Protein AF-A0A7Y3P826-F1 (afdb_monomer_lite)

Foldseek 3Di:
DDDDDDDDDDDPDPDDFDADPVPRHTDDVPDQADPVPGHGCPPDDDPPPDPPPPPPDPPPQDPVRVVVVVVVVVVVVVVVVVVVCCVVVCPVVLQWDDDPFWIWFAFDVRQKIWIWGFDDKDKFKWWWDAKDADDHGQRAGIKTWTDTLVVVLVLCVVWVQCLDCPTPSVVVRVVRIAIEREHEPDPQQVVQSVVLNVCNVPDPDRFTWMKIFTWTWIDTDWMAGADDPPDWDWDAAPVRDIDIDDHGDTCRVVVCPGPVCVVHNYIYIYTHHMDTDGPVCSNPPD

Radius of gyration: 32.54 Å; chains: 1; bounding box: 49×66×127 Å

pLDDT: mean 78.2, std 16.2, range [37.03, 98.44]

Sequence (286 aa):
MGPLGLGAMRIRRTLERMNCPNCEKPLADGAAECLNCGVIPAKWEAVKSRPPRIEAKDVRLSTKGSLVIALTLTLAGAVAAAAWHYRNALPFGSPVHISANEVTASTFHDFFHFRFVKTESFSDSFFIFGATPAEGAAPYETQIDVLPSALARDIYHRYPDFYECASPGSKEALGNLIGFRIFAANGKTSAVLKDVGERLHVMQGTDRIAVRLTGRKLKLTSVMVALPPGNTGSMRYPDGTTVMLHDGDNAAAFIQSTQWHQEYKAEYVLVESAEIIPGKEMLEAP

Structure (mmCIF, N/CA/C/O backbone):
data_AF-A0A7Y3P826-F1
#
_entry.id   AF-A0A7Y3P826-F1
#
loop_
_atom_site.group_PDB
_atom_site.id
_atom_site.type_symbol
_atom_site.label_atom_id
_atom_site.label_alt_id
_atom_site.label_comp_id
_atom_site.label_asym_id
_atom_site.label_entity_id
_atom_site.label_seq_id
_atom_site.pdbx_PDB_ins_code
_atom_site.Cartn_x
_atom_site.Cartn_y
_atom_site.Cartn_z
_atom_site.occupancy
_atom_site.B_iso_or_equiv
_atom_site.auth_seq_id
_atom_site.auth_comp_id
_atom_site.auth_asym_id
_atom_site.auth_atom_id
_atom_site.pdbx_PDB_model_num
ATOM 1 N N . MET A 1 1 ? -13.775 11.698 -101.387 1.00 41.00 1 MET A N 1
ATOM 2 C CA . MET A 1 1 ? -13.229 11.928 -100.032 1.00 41.00 1 MET A CA 1
ATOM 3 C C . MET A 1 1 ? -14.332 11.609 -99.037 1.00 41.00 1 MET A C 1
ATOM 5 O O . MET A 1 1 ? -15.275 12.379 -98.943 1.00 41.00 1 MET A O 1
ATOM 9 N N . GLY A 1 2 ? -14.289 10.433 -98.410 1.00 37.03 2 GLY A N 1
ATOM 10 C CA . GLY A 1 2 ? -15.267 10.004 -97.403 1.00 37.03 2 GLY A CA 1
ATOM 11 C C . GLY A 1 2 ? -14.571 9.831 -96.051 1.00 37.03 2 GLY A C 1
ATOM 12 O O . GLY A 1 2 ? -13.446 9.326 -96.046 1.00 37.03 2 GLY A O 1
ATOM 13 N N . PRO A 1 3 ? -15.164 10.267 -94.925 1.00 54.22 3 PRO A N 1
ATOM 14 C CA . PRO A 1 3 ? -14.549 10.095 -93.621 1.00 54.22 3 PRO A CA 1
ATOM 15 C C . PRO A 1 3 ? -14.842 8.706 -93.042 1.00 54.22 3 PRO A C 1
ATOM 17 O O . PRO A 1 3 ? -15.934 8.152 -93.168 1.00 54.22 3 PRO A O 1
ATOM 20 N N . LEU A 1 4 ? -13.801 8.169 -92.413 1.00 46.62 4 LEU A N 1
ATOM 21 C CA . LEU A 1 4 ? -13.713 6.882 -91.737 1.00 46.62 4 LEU A CA 1
ATOM 22 C C . LEU A 1 4 ? -14.596 6.848 -90.481 1.00 46.62 4 LEU A C 1
ATOM 24 O O . LEU A 1 4 ? -14.538 7.750 -89.646 1.00 46.62 4 LEU A O 1
ATOM 28 N N . GLY A 1 5 ? -15.373 5.774 -90.329 1.00 43.38 5 GLY A N 1
ATOM 29 C CA . GLY A 1 5 ? -16.094 5.449 -89.100 1.00 43.38 5 GLY A CA 1
ATOM 30 C C . GLY A 1 5 ? -15.197 4.708 -88.106 1.00 43.38 5 GLY A C 1
ATOM 31 O O . GLY A 1 5 ? -14.634 3.666 -88.431 1.00 43.38 5 GLY A O 1
ATOM 32 N N . LEU A 1 6 ? -15.096 5.226 -86.881 1.00 45.75 6 LEU A N 1
ATOM 33 C CA . LEU A 1 6 ? -14.499 4.542 -85.732 1.00 45.75 6 LEU A CA 1
ATOM 34 C C . LEU A 1 6 ? -15.622 3.961 -84.863 1.00 45.75 6 LEU A C 1
ATOM 36 O O . LEU A 1 6 ? -16.337 4.686 -84.173 1.00 45.75 6 LEU A O 1
ATOM 40 N N . GLY A 1 7 ? -15.786 2.639 -84.919 1.00 45.91 7 GLY A N 1
ATOM 41 C CA . GLY A 1 7 ? -16.699 1.891 -84.060 1.00 45.91 7 GLY A CA 1
ATOM 42 C C . GLY A 1 7 ? -16.134 1.744 -82.648 1.00 45.91 7 GLY A C 1
ATOM 43 O O . GLY A 1 7 ? -15.172 1.012 -82.431 1.00 45.91 7 GLY A O 1
ATOM 44 N N . ALA A 1 8 ? -16.747 2.414 -81.672 1.00 47.78 8 ALA A N 1
ATOM 45 C CA . ALA A 1 8 ? -16.453 2.213 -80.258 1.00 47.78 8 ALA A CA 1
ATOM 46 C C . ALA A 1 8 ? -17.120 0.918 -79.760 1.00 47.78 8 ALA A C 1
ATOM 48 O O . ALA A 1 8 ? -18.328 0.868 -79.515 1.00 47.78 8 ALA A O 1
ATOM 49 N N . MET A 1 9 ? -16.325 -0.138 -79.594 1.00 45.19 9 MET A N 1
ATOM 50 C CA . MET A 1 9 ? -16.750 -1.395 -78.982 1.00 45.19 9 MET A CA 1
ATOM 51 C C . MET A 1 9 ? -16.925 -1.184 -77.466 1.00 45.19 9 MET A C 1
ATOM 53 O O . MET A 1 9 ? -15.960 -1.186 -76.703 1.00 45.19 9 MET A O 1
ATOM 57 N N . ARG A 1 10 ? -18.164 -0.953 -77.008 1.00 46.19 10 ARG A N 1
ATOM 58 C CA . ARG A 1 10 ? -18.493 -0.900 -75.572 1.00 46.19 10 ARG A CA 1
ATOM 59 C C . ARG A 1 10 ? -18.452 -2.313 -74.987 1.00 46.19 10 ARG A C 1
ATOM 61 O O . ARG A 1 10 ? -19.407 -3.072 -75.131 1.00 46.19 10 ARG A O 1
ATOM 68 N N . ILE A 1 11 ? -17.375 -2.643 -74.279 1.00 45.66 11 ILE A N 1
ATOM 69 C CA . ILE A 1 11 ? -17.310 -3.824 -73.412 1.00 45.66 11 ILE A CA 1
ATOM 70 C C . ILE A 1 11 ? -18.261 -3.579 -72.229 1.00 45.66 11 ILE A C 1
ATOM 72 O O . ILE A 1 11 ? -17.924 -2.869 -71.283 1.00 45.66 11 ILE A O 1
ATOM 76 N N . ARG A 1 12 ? -19.474 -4.142 -72.279 1.00 43.47 12 ARG A N 1
ATOM 77 C CA . ARG A 1 12 ? -20.340 -4.258 -71.097 1.00 43.47 12 ARG A CA 1
ATOM 78 C C . ARG A 1 12 ? -19.740 -5.331 -70.187 1.00 43.47 12 ARG A C 1
ATOM 80 O O . ARG A 1 12 ? -19.992 -6.512 -70.391 1.00 43.47 12 ARG A O 1
ATOM 87 N N . ARG A 1 13 ? -18.947 -4.934 -69.187 1.00 48.84 13 ARG A N 1
ATOM 88 C CA . ARG A 1 13 ? -18.715 -5.794 -68.018 1.00 48.84 13 ARG A CA 1
ATOM 89 C C . ARG A 1 13 ? -20.035 -5.872 -67.256 1.00 48.84 13 ARG A C 1
ATOM 91 O O . ARG A 1 13 ? -20.469 -4.879 -66.683 1.00 48.84 13 ARG A O 1
ATOM 98 N N . THR A 1 14 ? -20.689 -7.026 -67.286 1.00 48.41 14 THR A N 1
ATOM 99 C CA . THR A 1 14 ? -21.696 -7.397 -66.289 1.00 48.41 14 THR A CA 1
ATOM 100 C C . THR A 1 14 ? -20.993 -7.435 -64.936 1.00 48.41 14 THR A C 1
ATOM 102 O O . THR A 1 14 ? -20.280 -8.388 -64.639 1.00 48.41 14 THR A O 1
ATOM 105 N N . LEU A 1 15 ? -21.113 -6.356 -64.159 1.00 56.59 15 LEU A N 1
ATOM 106 C CA . LEU A 1 15 ? -20.734 -6.346 -62.751 1.00 56.59 15 LEU A CA 1
ATOM 107 C C . LEU A 1 15 ? -21.701 -7.289 -62.030 1.00 56.59 15 LEU A C 1
ATOM 109 O O . LEU A 1 15 ? -22.911 -7.060 -62.019 1.00 56.59 15 LEU A O 1
ATOM 113 N N . GLU A 1 16 ? -21.180 -8.401 -61.519 1.00 62.41 16 GLU A N 1
ATOM 114 C CA . GLU A 1 16 ? -21.935 -9.287 -60.639 1.00 62.41 16 GLU A CA 1
ATOM 115 C C . GLU A 1 16 ? -22.388 -8.475 -59.422 1.00 62.41 16 GLU A C 1
ATOM 117 O O . GLU A 1 16 ? -21.576 -7.842 -58.746 1.00 62.41 16 GLU A O 1
ATOM 122 N N . ARG A 1 17 ? -23.703 -8.446 -59.177 1.00 64.94 17 ARG A N 1
ATOM 123 C CA . ARG A 1 17 ? -24.293 -7.712 -58.053 1.00 64.94 17 ARG A CA 1
ATOM 124 C C . ARG A 1 17 ? -23.713 -8.252 -56.748 1.00 64.94 17 ARG A C 1
ATOM 126 O O . ARG A 1 17 ? -23.907 -9.422 -56.425 1.00 64.94 17 ARG A O 1
ATOM 133 N N . MET A 1 18 ? -23.022 -7.400 -55.998 1.00 71.50 18 MET A N 1
ATOM 134 C CA . MET A 1 18 ? -22.504 -7.746 -54.676 1.00 71.50 18 MET A CA 1
ATOM 135 C C . MET A 1 18 ? -23.621 -7.634 -53.630 1.00 71.50 18 MET A C 1
ATOM 137 O O . MET A 1 18 ? -24.355 -6.649 -53.602 1.00 71.50 18 MET A O 1
ATOM 141 N N . ASN A 1 19 ? -23.746 -8.627 -52.750 1.00 85.19 19 ASN A N 1
ATOM 142 C CA . ASN A 1 19 ? -24.650 -8.579 -51.597 1.00 85.19 19 ASN A CA 1
ATOM 143 C C . ASN A 1 19 ? -23.883 -8.138 -50.341 1.00 85.19 19 ASN A C 1
ATOM 145 O O . ASN A 1 19 ? -22.700 -8.442 -50.184 1.00 85.19 19 ASN A O 1
ATOM 149 N N . CYS A 1 20 ? -24.549 -7.427 -49.430 1.00 80.12 20 CYS A N 1
ATOM 150 C CA . CYS A 1 20 ? -23.977 -7.035 -48.146 1.00 80.12 20 CYS A CA 1
ATOM 151 C C . CYS A 1 20 ? -23.691 -8.284 -47.295 1.00 80.12 20 CYS A C 1
ATOM 153 O O . CYS A 1 20 ? -24.618 -9.040 -47.033 1.00 80.12 20 CYS A O 1
ATOM 155 N N . PRO A 1 21 ? -22.473 -8.497 -46.778 1.00 75.62 21 PRO A N 1
ATOM 156 C CA . PRO A 1 21 ? -22.151 -9.715 -46.030 1.00 75.62 21 PRO A CA 1
ATOM 157 C C . PRO A 1 21 ? -22.817 -9.790 -44.648 1.00 75.62 21 PRO A C 1
ATOM 159 O O . PRO A 1 21 ? -22.884 -10.863 -44.068 1.00 75.62 21 PRO A O 1
ATOM 162 N N . ASN A 1 22 ? -23.296 -8.663 -44.105 1.00 83.75 22 ASN A N 1
ATOM 163 C CA . ASN A 1 22 ? -23.940 -8.636 -42.790 1.00 83.75 22 ASN A CA 1
ATOM 164 C C . ASN A 1 22 ? -25.452 -8.904 -42.858 1.00 83.75 22 ASN A C 1
ATOM 166 O O . ASN A 1 22 ? -26.018 -9.500 -41.952 1.00 83.75 22 ASN A O 1
ATOM 170 N N . CYS A 1 23 ? -26.126 -8.432 -43.910 1.00 87.88 23 CYS A N 1
ATOM 171 C CA . CYS A 1 23 ? -27.588 -8.536 -44.022 1.00 87.88 23 CYS A CA 1
ATOM 172 C C . CYS A 1 23 ? -28.077 -9.167 -45.331 1.00 87.88 23 CYS A C 1
ATOM 174 O O . CYS A 1 23 ? -29.278 -9.180 -45.583 1.00 87.88 23 CYS A O 1
ATOM 176 N N . GLU A 1 24 ? -27.155 -9.621 -46.180 1.00 87.31 24 GLU A N 1
ATOM 177 C CA . GLU A 1 24 ? -27.362 -10.325 -47.456 1.00 87.31 24 GLU A CA 1
ATOM 178 C C . GLU A 1 24 ? -28.166 -9.572 -48.528 1.00 87.31 24 GLU A C 1
ATOM 180 O O . GLU A 1 24 ? -28.368 -10.078 -49.631 1.00 87.31 24 GLU A O 1
ATOM 185 N N . LYS A 1 25 ? -28.569 -8.324 -48.268 1.00 88.06 25 LYS A N 1
ATOM 186 C CA . LYS A 1 25 ? -29.271 -7.492 -49.251 1.00 88.06 25 LYS A CA 1
ATOM 187 C C . LYS A 1 25 ? -28.330 -7.006 -50.362 1.00 88.06 25 LYS A C 1
ATOM 189 O O . LYS A 1 25 ? -27.172 -6.696 -50.074 1.00 88.06 25 LYS A O 1
ATOM 194 N N . PRO A 1 26 ? -28.817 -6.879 -51.610 1.00 84.62 26 PRO A N 1
ATOM 195 C CA . PRO A 1 26 ? -28.017 -6.381 -52.723 1.00 84.62 26 PRO A CA 1
ATOM 196 C C . PRO A 1 26 ? -27.541 -4.950 -52.464 1.00 84.62 26 PRO A C 1
ATOM 198 O O . PRO A 1 26 ? -28.326 -4.082 -52.076 1.00 84.62 26 PRO A O 1
ATOM 201 N N . LEU A 1 27 ? -26.250 -4.714 -52.682 1.00 81.19 27 LEU A N 1
ATOM 202 C CA . LEU A 1 27 ? -25.645 -3.387 -52.646 1.00 81.19 27 LEU A CA 1
ATOM 203 C C . LEU A 1 27 ? -25.820 -2.714 -54.008 1.00 81.19 27 LEU A C 1
ATOM 205 O O . LEU A 1 27 ? -25.746 -3.360 -55.053 1.00 81.19 27 LEU A O 1
ATOM 209 N N . ALA A 1 28 ? -26.047 -1.402 -53.992 1.00 76.19 28 ALA A N 1
ATOM 210 C CA . ALA A 1 28 ? -25.970 -0.608 -55.209 1.00 76.19 28 ALA A CA 1
ATOM 211 C C . ALA A 1 28 ? -24.510 -0.539 -55.684 1.00 76.19 28 ALA A C 1
ATOM 213 O O . ALA A 1 28 ? -23.588 -0.455 -54.867 1.00 76.19 28 ALA A O 1
ATOM 214 N N . ASP A 1 29 ? -24.301 -0.566 -57.001 1.00 73.69 29 ASP A N 1
ATOM 215 C CA . ASP A 1 29 ? -22.965 -0.504 -57.591 1.00 73.69 29 ASP A CA 1
ATOM 216 C C . ASP A 1 29 ? -22.227 0.759 -57.115 1.00 73.69 29 ASP A C 1
ATOM 218 O O . ASP A 1 29 ? -22.699 1.880 -57.302 1.00 73.69 29 ASP A O 1
ATOM 222 N N . GLY A 1 30 ? -21.069 0.575 -56.473 1.00 71.25 30 GLY A N 1
ATOM 223 C CA . GLY A 1 30 ? -20.246 1.673 -55.952 1.00 71.25 30 GLY A CA 1
ATOM 224 C C . GLY A 1 30 ? -20.726 2.302 -54.637 1.00 71.25 30 GLY A C 1
ATOM 225 O O . GLY A 1 30 ? -20.215 3.357 -54.263 1.00 71.25 30 GLY A O 1
ATOM 226 N N . ALA A 1 31 ? -21.679 1.693 -53.922 1.00 72.88 31 ALA A N 1
ATOM 227 C CA . ALA A 1 31 ? -22.139 2.206 -52.631 1.00 72.88 31 ALA A CA 1
ATOM 228 C C . ALA A 1 31 ? -21.014 2.221 -51.575 1.00 72.88 31 ALA A C 1
ATOM 230 O O . ALA A 1 31 ? -20.394 1.194 -51.290 1.00 72.88 31 ALA A O 1
ATOM 231 N N . ALA A 1 32 ? -20.789 3.387 -50.958 1.00 79.19 32 ALA A N 1
ATOM 232 C CA . ALA A 1 32 ? -19.817 3.562 -49.876 1.00 79.19 32 ALA A CA 1
ATOM 233 C C . ALA A 1 32 ? -20.259 2.898 -48.559 1.00 79.19 32 ALA A C 1
ATOM 235 O O . ALA A 1 32 ? -19.416 2.593 -47.721 1.00 79.19 32 ALA A O 1
ATOM 236 N N . GLU A 1 33 ? -21.558 2.639 -48.389 1.00 83.44 33 GLU A N 1
ATOM 237 C CA . GLU A 1 33 ? -22.150 1.994 -47.216 1.00 83.44 33 GLU A CA 1
ATOM 238 C C . GLU A 1 33 ? -23.417 1.200 -47.565 1.00 83.44 33 GLU A C 1
ATOM 240 O O . GLU A 1 33 ? -24.121 1.494 -48.534 1.00 83.44 33 GLU A O 1
ATOM 245 N N . CYS A 1 34 ? -23.718 0.169 -46.774 1.00 83.06 34 CYS A N 1
ATOM 246 C CA . CYS A 1 34 ? -24.967 -0.573 -46.884 1.00 83.06 34 CYS A CA 1
ATOM 247 C C . CYS A 1 34 ? -26.120 0.228 -46.271 1.00 83.06 34 CYS A C 1
ATOM 249 O O . CYS A 1 34 ? -26.193 0.369 -45.052 1.00 83.06 34 CYS A O 1
ATOM 251 N N . LEU A 1 35 ? -27.087 0.639 -47.093 1.00 84.12 35 LEU A N 1
ATOM 252 C CA . LEU A 1 35 ? -28.261 1.410 -46.655 1.00 84.12 35 LEU A CA 1
ATOM 253 C C . LEU A 1 35 ? -29.148 0.691 -45.626 1.00 84.12 35 LEU A C 1
ATOM 255 O O . LEU A 1 35 ? -29.971 1.326 -44.977 1.00 84.12 35 LEU A O 1
ATOM 259 N N . ASN A 1 36 ? -29.018 -0.631 -45.485 1.00 85.88 36 ASN A N 1
ATOM 260 C CA . ASN A 1 36 ? -29.841 -1.406 -44.560 1.00 85.88 36 ASN A CA 1
ATOM 261 C C . ASN A 1 36 ? -29.206 -1.583 -43.172 1.00 85.88 36 ASN A C 1
ATOM 263 O O . ASN A 1 36 ? -29.934 -1.764 -42.204 1.00 85.88 36 ASN A O 1
ATOM 267 N N . CYS A 1 37 ? -27.874 -1.584 -43.061 1.00 85.88 37 CYS A N 1
ATOM 268 C CA . CYS A 1 37 ? -27.196 -1.860 -41.786 1.00 85.88 37 CYS A CA 1
ATOM 269 C C . CYS A 1 37 ? -26.000 -0.944 -41.479 1.00 85.88 37 CYS A C 1
ATOM 271 O O . CYS A 1 37 ? -25.306 -1.187 -40.498 1.00 85.88 37 CYS A O 1
ATOM 273 N N . GLY A 1 38 ? -25.715 0.058 -42.316 1.00 81.81 38 GLY A N 1
ATOM 274 C CA . GLY A 1 38 ? -24.665 1.062 -42.089 1.00 81.81 38 GLY A CA 1
ATOM 275 C C . GLY A 1 38 ? -23.223 0.560 -42.227 1.00 81.81 38 GLY A C 1
ATOM 276 O O . GLY A 1 38 ? -22.285 1.257 -41.861 1.00 81.81 38 GLY A O 1
ATOM 277 N N . VAL A 1 39 ? -23.007 -0.659 -42.731 1.00 82.38 39 VAL A N 1
ATOM 278 C CA . VAL A 1 39 ? -21.655 -1.228 -42.881 1.00 82.38 39 VAL A CA 1
ATOM 279 C C . VAL A 1 39 ? -20.976 -0.656 -44.128 1.00 82.38 39 VAL A C 1
ATOM 281 O O . VAL A 1 39 ? -21.543 -0.739 -45.215 1.00 82.38 39 VAL A O 1
ATOM 284 N N . ILE A 1 40 ? -19.754 -0.132 -43.979 1.00 80.81 40 ILE A N 1
ATOM 285 C CA . ILE A 1 40 ? -18.936 0.500 -45.033 1.00 80.81 40 ILE A CA 1
ATOM 286 C C . ILE A 1 40 ? -18.094 -0.565 -45.784 1.00 80.81 40 ILE A C 1
ATOM 288 O O . ILE A 1 40 ? -17.176 -1.137 -45.184 1.00 80.81 40 ILE A O 1
ATOM 292 N N . PRO A 1 41 ? -18.335 -0.843 -47.087 1.00 65.69 41 PRO A N 1
ATOM 293 C CA . PRO A 1 41 ? -17.598 -1.837 -47.876 1.00 65.69 41 PRO A CA 1
ATOM 294 C C . PRO A 1 41 ? -16.205 -1.386 -48.346 1.00 65.69 41 PRO A C 1
ATOM 296 O O . PRO A 1 41 ? -15.454 -2.190 -48.889 1.00 65.69 41 PRO A O 1
ATOM 299 N N . ALA A 1 42 ? -15.818 -0.124 -48.137 1.00 64.12 42 ALA A N 1
ATOM 300 C CA . ALA A 1 42 ? -14.588 0.449 -48.703 1.00 64.12 42 ALA A CA 1
ATOM 301 C C . ALA A 1 42 ? -13.265 -0.179 -48.200 1.00 64.12 42 ALA A C 1
ATOM 303 O O . ALA A 1 42 ? -12.208 0.107 -48.753 1.00 64.12 42 ALA A O 1
ATOM 304 N N . LYS A 1 43 ? -13.298 -1.037 -47.170 1.00 56.88 43 LYS A N 1
ATOM 305 C CA . LYS A 1 43 ? -12.122 -1.768 -46.648 1.00 56.88 43 LYS A CA 1
ATOM 306 C C . LYS A 1 43 ? -12.042 -3.239 -47.071 1.00 56.88 43 LYS A C 1
ATOM 308 O O . LYS A 1 43 ? -11.196 -3.970 -46.563 1.00 56.88 43 LYS A O 1
ATOM 313 N N . TRP A 1 44 ? -12.916 -3.693 -47.961 1.00 61.88 44 TRP A N 1
ATOM 314 C CA . TRP A 1 44 ? -13.021 -5.111 -48.284 1.00 61.88 44 TRP A CA 1
ATOM 315 C C . TRP A 1 44 ? -12.236 -5.395 -49.562 1.00 61.88 44 TRP A C 1
ATOM 317 O O . TRP A 1 44 ? -12.715 -5.190 -50.674 1.00 61.88 44 TRP A O 1
ATOM 327 N N . GLU A 1 45 ? -10.994 -5.847 -49.399 1.00 56.75 45 GLU A N 1
ATOM 328 C CA . GLU A 1 45 ? -10.256 -6.459 -50.500 1.00 56.75 45 GLU A CA 1
ATOM 329 C C . GLU A 1 45 ? -10.968 -7.751 -50.905 1.00 56.75 45 GLU A C 1
ATOM 331 O O . GLU A 1 45 ? -11.383 -8.537 -50.047 1.00 56.75 45 GLU A O 1
ATOM 336 N N . ALA A 1 46 ? -11.116 -7.982 -52.213 1.00 54.72 46 ALA A N 1
ATOM 337 C CA . ALA A 1 46 ? -11.579 -9.266 -52.714 1.00 54.72 46 ALA A CA 1
ATOM 338 C C . ALA A 1 46 ? -10.721 -10.357 -52.068 1.00 54.72 46 ALA A C 1
ATOM 340 O O . ALA A 1 46 ? -9.498 -10.359 -52.230 1.00 54.72 46 ALA A O 1
ATOM 341 N N . VAL A 1 47 ? -11.358 -11.250 -51.302 1.00 51.03 47 VAL A N 1
ATOM 342 C CA . VAL A 1 47 ? -10.679 -12.384 -50.677 1.00 51.03 47 VAL A CA 1
ATOM 343 C C . VAL A 1 47 ? -9.970 -13.115 -51.805 1.00 51.03 47 VAL A C 1
ATOM 345 O O . VAL A 1 47 ? -10.630 -13.717 -52.655 1.00 51.03 47 VAL A O 1
ATOM 348 N N . LYS A 1 48 ? -8.633 -13.002 -51.858 1.00 53.75 48 LYS A N 1
ATOM 349 C CA . LYS A 1 48 ? -7.816 -13.725 -52.836 1.00 53.75 48 LYS A CA 1
ATOM 350 C C . LYS A 1 48 ? -8.293 -15.164 -52.788 1.00 53.75 48 LYS A C 1
ATOM 352 O O . LYS A 1 48 ? -8.305 -15.755 -51.706 1.00 53.75 48 LYS A O 1
ATOM 357 N N . SER A 1 49 ? -8.767 -15.658 -53.934 1.00 56.25 49 SER A N 1
ATOM 358 C CA . SER A 1 49 ? -9.344 -16.991 -54.083 1.00 56.25 49 SER A CA 1
ATOM 359 C C . SER A 1 49 ? -8.532 -17.961 -53.244 1.00 56.25 49 SER A C 1
ATOM 361 O O . SER A 1 49 ? -7.316 -18.061 -53.437 1.00 56.25 49 SER A O 1
ATOM 363 N N . ARG A 1 50 ? -9.194 -18.583 -52.262 1.00 51.19 50 ARG A N 1
ATOM 364 C CA . ARG A 1 50 ? -8.556 -19.481 -51.302 1.00 51.19 50 ARG A CA 1
ATOM 365 C C . ARG A 1 50 ? -7.670 -20.434 -52.111 1.00 51.19 50 ARG A C 1
ATOM 367 O O . ARG A 1 50 ? -8.202 -21.044 -53.044 1.00 51.19 50 ARG A O 1
ATOM 374 N N . PRO A 1 51 ? -6.351 -20.512 -51.844 1.00 66.06 51 PRO A N 1
ATOM 375 C CA . PRO A 1 51 ? -5.488 -21.406 -52.598 1.00 66.06 51 PRO A CA 1
ATOM 376 C C . PRO A 1 51 ? -6.119 -22.802 -52.583 1.00 66.06 51 PRO A C 1
ATOM 378 O O . PRO A 1 51 ? -6.749 -23.155 -51.574 1.00 66.06 51 PRO A O 1
ATOM 381 N N . PRO A 1 52 ? -6.029 -23.551 -53.698 1.00 69.12 52 PRO A N 1
ATOM 382 C CA . PRO A 1 52 ? -6.665 -24.853 -53.821 1.00 69.12 52 PRO A CA 1
ATOM 383 C C . PRO A 1 52 ? -6.351 -25.654 -52.568 1.00 69.12 52 PRO A C 1
ATOM 385 O O . PRO A 1 52 ? -5.199 -25.703 -52.131 1.00 69.12 52 PRO A O 1
ATOM 388 N N . ARG A 1 53 ? -7.405 -26.184 -51.939 1.00 57.25 53 ARG A N 1
ATOM 389 C CA . ARG A 1 53 ? -7.295 -26.948 -50.702 1.00 57.25 53 ARG A CA 1
ATOM 390 C C . ARG A 1 53 ? -6.374 -28.116 -51.023 1.00 57.25 53 ARG A C 1
ATOM 392 O O . ARG A 1 53 ? -6.788 -29.046 -51.703 1.00 57.25 53 ARG A O 1
ATOM 399 N N . ILE A 1 54 ? -5.112 -28.011 -50.609 1.00 66.62 54 ILE A N 1
ATOM 400 C CA . ILE A 1 54 ? -4.170 -29.116 -50.697 1.00 66.62 54 ILE A CA 1
ATOM 401 C C . ILE A 1 54 ? -4.833 -30.200 -49.863 1.00 66.62 54 ILE A C 1
ATOM 403 O O . ILE A 1 54 ? -5.009 -30.016 -48.655 1.00 66.62 54 ILE A O 1
ATOM 407 N N . GLU A 1 55 ? -5.315 -31.256 -50.519 1.00 61.97 55 GLU A N 1
ATOM 408 C CA . GLU A 1 55 ? -5.814 -32.427 -49.817 1.00 61.97 55 GLU A CA 1
ATOM 409 C C . GLU A 1 55 ? -4.694 -32.848 -48.881 1.00 61.97 55 GLU A C 1
ATOM 411 O O . GLU A 1 55 ? -3.583 -33.162 -49.321 1.00 61.97 55 GLU A O 1
ATOM 416 N N . ALA A 1 56 ? -4.951 -32.724 -47.579 1.00 58.84 56 ALA A N 1
ATOM 417 C CA . ALA A 1 56 ? -4.007 -33.143 -46.573 1.00 58.84 56 ALA A CA 1
ATOM 418 C C . ALA A 1 56 ? -3.830 -34.642 -46.791 1.00 58.84 56 ALA A C 1
ATOM 420 O O . ALA A 1 56 ? -4.691 -35.431 -46.413 1.00 58.84 56 ALA A O 1
ATOM 421 N N . LYS A 1 57 ? -2.746 -35.031 -47.474 1.00 63.84 57 LYS A N 1
ATOM 422 C CA . LYS A 1 57 ? -2.299 -36.419 -47.490 1.00 63.84 57 LYS A CA 1
ATOM 423 C C . LYS A 1 57 ? -2.273 -36.849 -46.037 1.00 63.84 57 LYS A C 1
ATOM 425 O O . LYS A 1 57 ? -1.648 -36.156 -45.237 1.00 63.84 57 LYS A O 1
ATOM 430 N N . ASP A 1 58 ? -2.957 -37.943 -45.720 1.00 56.16 58 ASP A N 1
ATOM 431 C CA . ASP A 1 58 ? -2.985 -38.514 -44.380 1.00 56.16 58 ASP A CA 1
ATOM 432 C C . ASP A 1 58 ? -1.551 -38.800 -43.932 1.00 56.16 58 ASP A C 1
ATOM 434 O O . ASP A 1 58 ? -0.971 -39.856 -44.201 1.00 56.16 58 ASP A O 1
ATOM 438 N N . VAL A 1 59 ? -0.945 -37.823 -43.261 1.00 62.84 59 VAL A N 1
ATOM 439 C CA . VAL A 1 59 ? 0.337 -37.990 -42.601 1.00 62.84 59 VAL A CA 1
ATOM 440 C C . VAL A 1 59 ? 0.028 -38.808 -41.360 1.00 62.84 59 VAL A C 1
ATOM 442 O O . VAL A 1 59 ? -0.238 -38.275 -40.284 1.00 62.84 59 VAL A O 1
ATOM 445 N N . ARG A 1 60 ? 0.019 -40.135 -41.517 1.00 72.25 60 ARG A N 1
ATOM 446 C CA . ARG A 1 60 ? 0.026 -41.056 -40.383 1.00 72.25 60 ARG A CA 1
ATOM 447 C C . ARG A 1 60 ? 1.353 -40.880 -39.659 1.00 72.25 60 ARG A C 1
ATOM 449 O O . ARG A 1 60 ? 2.358 -41.498 -40.005 1.00 72.25 60 ARG A O 1
ATOM 456 N N . LEU A 1 61 ? 1.351 -40.001 -38.661 1.00 66.44 61 LEU A N 1
ATOM 457 C CA . LEU A 1 61 ? 2.422 -39.903 -37.683 1.00 66.44 61 LEU A CA 1
ATOM 458 C C . LEU A 1 61 ? 2.621 -41.290 -37.078 1.00 66.44 61 LEU A C 1
ATOM 460 O O . LEU A 1 61 ? 1.695 -41.882 -36.524 1.00 66.44 61 LEU A O 1
ATOM 464 N N . SER A 1 62 ? 3.833 -41.826 -37.209 1.00 81.50 62 SER A N 1
ATOM 465 C CA . SER A 1 62 ? 4.180 -43.077 -36.543 1.00 81.50 62 SER A CA 1
ATOM 466 C C . SER A 1 62 ? 3.928 -42.937 -35.038 1.00 81.50 62 SER A C 1
ATOM 468 O O . SER A 1 62 ? 4.016 -41.839 -34.479 1.00 81.50 62 SER A O 1
ATOM 470 N N . THR A 1 63 ? 3.642 -44.042 -34.350 1.00 82.88 63 THR A N 1
ATOM 471 C CA . THR A 1 63 ? 3.409 -44.041 -32.895 1.00 82.88 63 THR A CA 1
ATOM 472 C C . THR A 1 63 ? 4.563 -43.369 -32.138 1.00 82.88 63 THR A C 1
ATOM 474 O O . THR A 1 63 ? 4.339 -42.639 -31.177 1.00 82.88 63 THR A O 1
ATOM 477 N N . LYS A 1 64 ? 5.799 -43.528 -32.637 1.00 85.00 64 LYS A N 1
ATOM 478 C CA . LYS A 1 64 ? 6.993 -42.846 -32.115 1.00 85.00 64 LYS A CA 1
ATOM 479 C C . LYS A 1 64 ? 6.955 -41.331 -32.354 1.00 85.00 64 LYS A C 1
ATOM 481 O O . LYS A 1 64 ? 7.274 -40.576 -31.445 1.00 85.00 64 LYS A O 1
ATOM 486 N N . GLY A 1 65 ? 6.532 -40.884 -33.539 1.00 82.44 65 GLY A N 1
ATOM 487 C CA . GLY A 1 65 ? 6.385 -39.458 -33.857 1.00 82.44 65 GLY A CA 1
ATOM 488 C C . GLY A 1 65 ? 5.332 -38.762 -32.992 1.00 82.44 65 GLY A C 1
ATOM 489 O O . GLY A 1 65 ? 5.576 -37.668 -32.490 1.00 82.44 65 GLY A O 1
ATOM 490 N N . SER A 1 66 ? 4.202 -39.427 -32.740 1.00 82.31 66 SER A N 1
ATOM 491 C CA . SER A 1 66 ? 3.143 -38.893 -31.869 1.00 82.31 66 SER A CA 1
ATOM 492 C C . SER A 1 66 ? 3.612 -38.734 -30.417 1.00 82.31 66 SER A C 1
ATOM 494 O O . SER A 1 66 ? 3.331 -37.717 -29.786 1.00 82.31 66 SER A O 1
ATOM 496 N N . LEU A 1 67 ? 4.386 -39.701 -29.904 1.00 89.38 67 LEU A N 1
ATOM 497 C CA . LEU A 1 67 ? 4.939 -39.641 -28.549 1.00 89.38 67 LEU A CA 1
ATOM 498 C C . LEU A 1 67 ? 5.931 -38.479 -28.385 1.00 89.38 67 LEU A C 1
ATOM 500 O O . LEU A 1 67 ? 5.859 -37.757 -27.396 1.00 89.38 67 LEU A O 1
ATOM 504 N N . VAL A 1 68 ? 6.810 -38.250 -29.369 1.00 88.19 68 VAL A N 1
ATOM 505 C CA . VAL A 1 68 ? 7.764 -37.126 -29.339 1.00 88.19 68 VAL A CA 1
ATOM 506 C C . VAL A 1 68 ? 7.036 -35.780 -29.322 1.00 88.19 68 VAL A C 1
ATOM 508 O O . VAL A 1 68 ? 7.391 -34.906 -28.531 1.00 88.19 68 VAL A O 1
ATOM 511 N N . ILE A 1 69 ? 5.985 -35.615 -30.133 1.00 87.69 69 ILE A N 1
ATOM 512 C CA . ILE A 1 69 ? 5.191 -34.375 -30.160 1.00 87.69 69 ILE A CA 1
ATOM 513 C C . ILE A 1 69 ? 4.510 -34.136 -28.807 1.00 87.69 69 ILE A C 1
ATOM 515 O O . ILE A 1 69 ? 4.610 -33.038 -28.261 1.00 87.69 69 ILE A O 1
ATOM 519 N N . ALA A 1 70 ? 3.872 -35.160 -28.234 1.00 89.94 70 ALA A N 1
ATOM 520 C CA . ALA A 1 70 ? 3.205 -35.053 -26.937 1.00 89.94 70 ALA A CA 1
ATOM 521 C C . ALA A 1 70 ? 4.179 -34.676 -25.808 1.00 89.94 70 ALA A C 1
ATOM 523 O O . ALA A 1 70 ? 3.871 -33.815 -24.981 1.00 89.94 70 ALA A O 1
ATOM 524 N N . LEU A 1 71 ? 5.380 -35.263 -25.807 1.00 92.31 71 LEU A N 1
ATOM 525 C CA . LEU A 1 71 ? 6.413 -34.963 -24.815 1.00 92.31 71 LEU A CA 1
ATOM 526 C C . LEU A 1 71 ? 6.949 -33.535 -24.982 1.00 92.31 71 LEU A C 1
ATOM 528 O O . LEU A 1 71 ? 7.128 -32.824 -23.996 1.00 92.31 71 LEU A O 1
ATOM 532 N N . THR A 1 72 ? 7.118 -33.085 -26.228 1.00 91.31 72 THR A N 1
ATOM 533 C CA . THR A 1 72 ? 7.571 -31.722 -26.546 1.00 91.31 72 THR A CA 1
ATOM 534 C C . THR A 1 72 ? 6.537 -30.679 -26.124 1.00 91.31 72 THR A C 1
ATOM 536 O O . THR A 1 72 ? 6.899 -29.678 -25.514 1.00 91.31 72 THR A O 1
ATOM 539 N N . LEU A 1 73 ? 5.247 -30.919 -26.387 1.00 92.44 73 LEU A N 1
ATOM 540 C CA . LEU A 1 73 ? 4.163 -30.023 -25.968 1.00 92.44 73 LEU A CA 1
ATOM 541 C C . LEU A 1 73 ? 4.010 -29.979 -24.447 1.00 92.44 73 LEU A C 1
ATOM 543 O O . LEU A 1 73 ? 3.837 -28.900 -23.888 1.00 92.44 73 LEU A O 1
ATOM 547 N N . THR A 1 74 ? 4.130 -31.124 -23.773 1.00 92.56 74 THR A N 1
ATOM 548 C CA . THR A 1 74 ? 4.096 -31.180 -22.303 1.00 92.56 74 THR A CA 1
ATOM 549 C C . THR A 1 74 ? 5.262 -30.404 -21.698 1.00 92.56 74 THR A C 1
ATOM 551 O O . THR A 1 74 ? 5.059 -29.604 -20.788 1.00 92.56 74 THR A O 1
ATOM 554 N N . LEU A 1 75 ? 6.476 -30.581 -22.231 1.00 94.50 75 LEU A N 1
ATOM 555 C CA . LEU A 1 75 ? 7.652 -29.851 -21.762 1.00 94.50 75 LEU A CA 1
ATOM 556 C C . LEU A 1 75 ? 7.532 -28.350 -22.052 1.00 94.50 75 LEU A C 1
ATOM 558 O O . LEU A 1 75 ? 7.799 -27.545 -21.167 1.00 94.50 75 LEU A O 1
ATOM 562 N N . ALA A 1 76 ? 7.078 -27.960 -23.246 1.00 91.50 76 ALA A N 1
ATOM 563 C CA . ALA A 1 76 ? 6.840 -26.559 -23.590 1.00 91.50 76 ALA A CA 1
ATOM 564 C C . ALA A 1 76 ? 5.772 -25.925 -22.686 1.00 91.50 76 ALA A C 1
ATOM 566 O O . ALA A 1 76 ? 5.954 -24.800 -22.229 1.00 91.50 76 ALA A O 1
ATOM 567 N N . GLY A 1 77 ? 4.698 -26.657 -22.376 1.00 92.19 77 GLY A N 1
ATOM 568 C CA . GLY A 1 77 ? 3.672 -26.236 -21.424 1.00 92.19 77 GLY A CA 1
ATOM 569 C C . GLY A 1 77 ? 4.223 -26.075 -20.008 1.00 92.19 77 GLY A C 1
ATOM 570 O O . GLY A 1 77 ? 3.974 -25.053 -19.375 1.00 92.19 77 GLY A O 1
ATOM 571 N N . ALA A 1 78 ? 5.033 -27.026 -19.534 1.00 92.88 78 ALA A N 1
ATOM 572 C CA . ALA A 1 78 ? 5.686 -26.944 -18.229 1.00 92.88 78 ALA A CA 1
ATOM 573 C C . ALA A 1 78 ? 6.685 -25.779 -18.154 1.00 92.88 78 ALA A C 1
ATOM 575 O O . ALA A 1 78 ? 6.698 -25.057 -17.163 1.00 92.88 78 ALA A O 1
ATOM 576 N N . VAL A 1 79 ? 7.474 -25.543 -19.207 1.00 90.94 79 VAL A N 1
ATOM 577 C CA . VAL A 1 79 ? 8.402 -24.405 -19.295 1.00 90.94 79 VAL A CA 1
ATOM 578 C C . VAL A 1 79 ? 7.641 -23.086 -19.372 1.00 90.94 79 VAL A C 1
ATOM 580 O O . VAL A 1 79 ? 8.022 -22.145 -18.690 1.00 90.94 79 VAL A O 1
ATOM 583 N N . ALA A 1 80 ? 6.555 -22.999 -20.142 1.00 87.75 80 ALA A N 1
ATOM 584 C CA . ALA A 1 80 ? 5.727 -21.797 -20.211 1.00 87.75 80 ALA A CA 1
ATOM 585 C C . ALA A 1 80 ? 5.037 -21.507 -18.872 1.00 87.75 80 ALA A C 1
ATOM 587 O O . ALA A 1 80 ? 5.036 -20.362 -18.433 1.00 87.75 80 ALA A O 1
ATOM 588 N N . ALA A 1 81 ? 4.512 -22.530 -18.193 1.00 83.50 81 ALA A N 1
ATOM 589 C CA . ALA A 1 81 ? 3.931 -22.399 -16.861 1.00 83.50 81 ALA A CA 1
ATOM 590 C C . ALA A 1 81 ? 4.992 -22.015 -15.823 1.00 83.50 81 ALA A C 1
ATOM 592 O O . ALA A 1 81 ? 4.758 -21.113 -15.027 1.00 83.50 81 ALA A O 1
ATOM 593 N N . ALA A 1 82 ? 6.176 -22.631 -15.863 1.00 80.75 82 ALA A N 1
ATOM 594 C CA . ALA A 1 82 ? 7.294 -22.284 -14.994 1.00 80.75 82 ALA A CA 1
ATOM 595 C C . ALA A 1 82 ? 7.825 -20.879 -15.286 1.00 80.75 82 ALA A C 1
ATOM 597 O O . ALA A 1 82 ? 8.137 -20.170 -14.348 1.00 80.75 82 ALA A O 1
ATOM 598 N N . ALA A 1 83 ? 7.887 -20.442 -16.545 1.00 76.12 83 ALA A N 1
ATOM 599 C CA . ALA A 1 83 ? 8.289 -19.091 -16.928 1.00 76.12 83 ALA A CA 1
ATOM 600 C C . ALA A 1 83 ? 7.220 -18.057 -16.566 1.00 76.12 83 ALA A C 1
ATOM 602 O O . ALA A 1 83 ? 7.562 -16.955 -16.160 1.00 76.12 83 ALA A O 1
ATOM 603 N N . TRP A 1 84 ? 5.935 -18.398 -16.675 1.00 73.50 84 TRP A N 1
ATOM 604 C CA . TRP A 1 84 ? 4.829 -17.559 -16.220 1.00 73.50 84 TRP A CA 1
ATOM 605 C C . TRP A 1 84 ? 4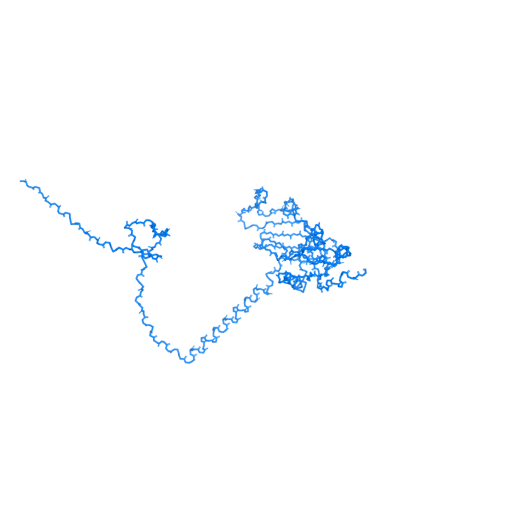.844 -17.429 -14.699 1.00 73.50 84 TRP A C 1
ATOM 607 O O . TRP A 1 84 ? 4.845 -16.316 -14.183 1.00 73.50 84 TRP A O 1
ATOM 617 N N . HIS A 1 85 ? 4.974 -18.547 -13.980 1.00 71.12 85 HIS A N 1
ATOM 618 C CA . HIS A 1 85 ? 5.177 -18.536 -12.540 1.00 71.12 85 HIS A CA 1
ATOM 619 C C . HIS A 1 85 ? 6.448 -17.786 -12.179 1.00 71.12 85 HIS A C 1
ATOM 621 O O . HIS A 1 85 ? 6.368 -16.916 -11.346 1.00 71.12 85 HIS A O 1
ATOM 627 N N . TYR A 1 86 ? 7.585 -18.016 -12.826 1.00 66.81 86 TYR A N 1
ATOM 628 C CA . TYR A 1 86 ? 8.835 -17.306 -12.558 1.00 66.81 86 TYR A CA 1
ATOM 629 C C . TYR A 1 86 ? 8.743 -15.825 -12.923 1.00 66.81 86 TYR A C 1
ATOM 631 O O . TYR A 1 86 ? 9.341 -15.018 -12.247 1.00 66.81 86 TYR A O 1
ATOM 639 N N . ARG A 1 87 ? 7.960 -15.412 -13.919 1.00 60.78 87 ARG A N 1
ATOM 640 C CA . ARG A 1 87 ? 7.738 -13.990 -14.232 1.00 60.78 87 ARG A CA 1
ATOM 641 C C . ARG A 1 87 ? 6.790 -13.310 -13.240 1.00 60.78 87 ARG A C 1
ATOM 643 O O . ARG A 1 87 ? 6.905 -12.111 -13.033 1.00 60.78 87 ARG A O 1
ATOM 650 N N . ASN A 1 88 ? 5.882 -14.075 -12.639 1.00 56.56 88 ASN A N 1
ATOM 651 C CA . ASN A 1 88 ? 4.948 -13.598 -11.617 1.00 56.56 88 ASN A CA 1
ATOM 652 C C . ASN A 1 88 ? 5.451 -13.826 -10.175 1.00 56.56 88 ASN A C 1
ATOM 654 O O . ASN A 1 88 ? 4.884 -13.268 -9.242 1.00 56.56 88 ASN A O 1
ATOM 658 N N . ALA A 1 89 ? 6.462 -14.679 -9.988 1.00 51.78 89 ALA A N 1
ATOM 659 C CA . ALA A 1 89 ? 7.023 -15.114 -8.706 1.00 51.78 89 ALA A CA 1
ATOM 660 C C . ALA A 1 89 ? 8.483 -14.704 -8.532 1.00 51.78 89 ALA A C 1
ATOM 662 O O . ALA A 1 89 ? 8.929 -14.573 -7.394 1.00 51.78 89 ALA A O 1
ATOM 663 N N . LEU A 1 90 ? 9.225 -14.430 -9.614 1.00 43.53 90 LEU A N 1
ATOM 664 C CA . LEU A 1 90 ? 10.231 -13.393 -9.499 1.00 43.53 90 LEU A CA 1
ATOM 665 C C . LEU A 1 90 ? 9.437 -12.149 -9.138 1.00 43.53 90 LEU A C 1
ATOM 667 O O . LEU A 1 90 ? 8.544 -11.775 -9.906 1.00 43.53 90 LEU A O 1
ATOM 671 N N . PRO A 1 91 ? 9.733 -11.500 -8.004 1.00 45.56 91 PRO A N 1
ATOM 672 C CA . PRO A 1 91 ? 9.328 -10.120 -7.883 1.00 45.56 91 PRO A CA 1
ATOM 673 C C . PRO A 1 91 ? 9.861 -9.471 -9.160 1.00 45.56 91 PRO A C 1
ATOM 675 O O . PRO A 1 91 ? 11.051 -9.604 -9.451 1.00 45.56 91 PRO A O 1
ATOM 678 N N . PHE A 1 92 ? 9.002 -8.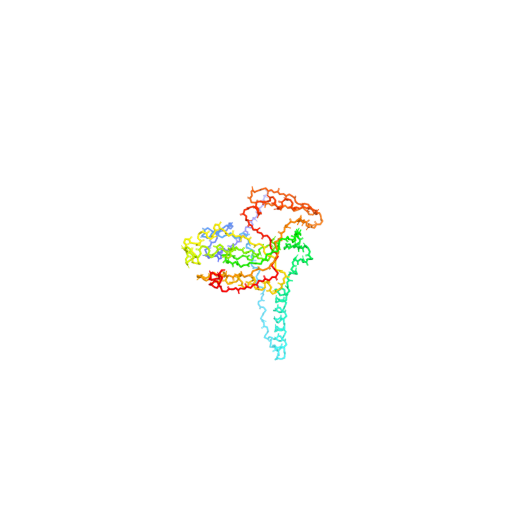854 -9.977 1.00 45.66 92 PHE A N 1
ATOM 679 C CA . PHE A 1 92 ? 9.456 -7.738 -10.801 1.00 45.66 92 PHE A CA 1
ATOM 680 C C . PHE A 1 92 ? 10.299 -6.912 -9.845 1.00 45.66 92 PHE A C 1
ATOM 682 O O . PHE A 1 92 ? 9.712 -6.414 -8.886 1.00 45.66 92 PHE A O 1
ATOM 689 N N . GLY A 1 93 ? 11.634 -7.018 -9.969 1.00 44.50 93 GLY A N 1
ATOM 690 C CA . GLY A 1 93 ? 12.550 -6.907 -8.829 1.00 44.50 93 GLY A CA 1
ATOM 691 C C . GLY A 1 93 ? 12.114 -5.720 -8.019 1.00 44.50 93 GLY A C 1
ATOM 692 O O . GLY A 1 93 ? 12.096 -4.644 -8.609 1.00 44.50 93 GLY A O 1
ATOM 693 N N . SER A 1 94 ? 11.593 -5.970 -6.802 1.00 52.19 94 SER A N 1
ATOM 694 C CA . SER A 1 94 ? 10.722 -4.997 -6.141 1.00 52.19 94 SER A CA 1
ATOM 695 C C . SER A 1 94 ? 11.442 -3.668 -6.257 1.00 52.19 94 SER A C 1
ATOM 697 O O . SER A 1 94 ? 12.581 -3.583 -5.786 1.00 52.19 94 SER A O 1
ATOM 699 N N . PRO A 1 95 ? 10.893 -2.681 -6.987 1.00 70.44 95 PRO A N 1
ATOM 700 C CA . PRO A 1 95 ? 11.657 -1.493 -7.356 1.00 70.44 95 PRO A CA 1
ATOM 701 C C . PRO A 1 95 ? 12.028 -0.663 -6.113 1.00 70.44 95 PRO A C 1
ATOM 703 O O . PRO A 1 95 ? 12.675 0.376 -6.216 1.00 70.44 95 PRO A O 1
ATOM 706 N N . VAL A 1 96 ? 11.604 -1.167 -4.951 1.00 85.19 96 VAL A N 1
ATOM 707 C CA . VAL A 1 96 ? 11.888 -0.838 -3.573 1.00 85.19 96 VAL A CA 1
ATOM 708 C C . VAL A 1 96 ? 13.230 -1.4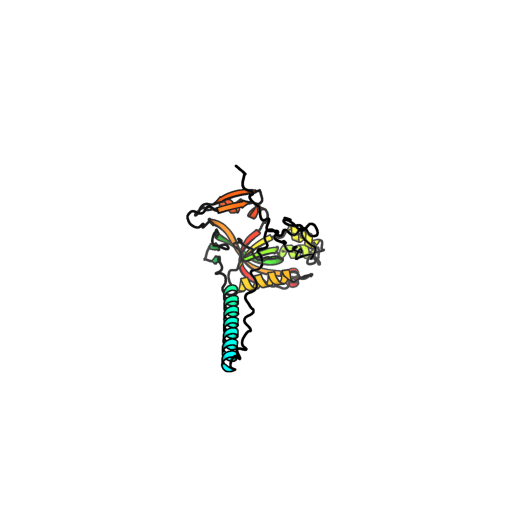32 -3.110 1.00 85.19 96 VAL A C 1
ATOM 710 O O . VAL A 1 96 ? 13.354 -2.619 -2.816 1.00 85.19 96 VAL A O 1
ATOM 713 N N . HIS A 1 97 ? 14.236 -0.580 -2.954 1.00 90.88 97 HIS A N 1
ATOM 714 C CA . HIS A 1 97 ? 15.463 -0.883 -2.228 1.00 90.88 97 HIS A CA 1
ATOM 715 C C . HIS A 1 97 ? 15.412 -0.238 -0.840 1.00 90.88 97 HIS A C 1
ATOM 717 O O . HIS A 1 97 ? 15.166 0.959 -0.695 1.00 90.88 97 HIS A O 1
ATOM 723 N N . ILE A 1 98 ? 15.635 -1.044 0.198 1.00 92.94 98 ILE A N 1
ATOM 724 C CA . ILE A 1 98 ? 15.536 -0.622 1.598 1.00 92.94 98 ILE A CA 1
ATOM 725 C C . ILE A 1 98 ? 16.940 -0.623 2.195 1.00 92.94 98 ILE A C 1
ATOM 727 O O . ILE A 1 98 ? 17.563 -1.674 2.332 1.00 92.94 98 ILE A O 1
ATOM 731 N N . SER A 1 99 ? 17.424 0.554 2.581 1.00 94.50 99 SER A N 1
ATOM 732 C CA . SER A 1 99 ? 18.678 0.717 3.321 1.00 94.50 99 SER A CA 1
ATOM 733 C C . SER A 1 99 ? 18.392 0.936 4.810 1.00 94.50 99 SER A C 1
ATOM 735 O O . SER A 1 99 ? 17.248 0.817 5.251 1.00 94.50 99 SER A O 1
ATOM 737 N N . ALA A 1 100 ? 19.407 1.249 5.622 1.00 94.12 100 ALA A N 1
ATOM 738 C CA . ALA A 1 100 ? 19.213 1.528 7.048 1.00 94.12 100 ALA A CA 1
ATOM 739 C C . ALA A 1 100 ? 18.231 2.694 7.276 1.00 94.12 100 ALA A C 1
ATOM 741 O O . ALA A 1 100 ? 17.240 2.528 7.989 1.00 94.12 100 ALA A O 1
ATOM 742 N N . ASN A 1 101 ? 18.453 3.822 6.594 1.00 95.88 101 ASN A N 1
ATOM 743 C CA . ASN A 1 101 ? 17.740 5.083 6.835 1.00 95.88 101 ASN A CA 1
ATOM 744 C C . ASN A 1 101 ? 16.818 5.503 5.686 1.00 95.88 101 ASN A C 1
ATOM 746 O O . ASN A 1 101 ? 16.003 6.409 5.857 1.00 95.88 101 ASN A O 1
ATOM 750 N N . GLU A 1 102 ? 16.929 4.857 4.527 1.00 94.81 102 GLU A N 1
ATOM 751 C CA . GLU A 1 102 ? 16.209 5.256 3.323 1.00 94.81 102 GLU A CA 1
ATOM 752 C C . GLU A 1 102 ? 15.441 4.086 2.709 1.00 94.81 102 GLU A C 1
ATOM 754 O O . GLU A 1 102 ? 15.773 2.913 2.898 1.00 94.81 102 GLU A O 1
ATOM 759 N N . VAL A 1 103 ? 14.401 4.436 1.961 1.00 93.38 103 VAL A N 1
ATOM 760 C CA . VAL A 1 103 ? 13.709 3.546 1.031 1.00 93.38 103 VAL A CA 1
ATOM 761 C C . VAL A 1 103 ? 13.751 4.234 -0.324 1.00 93.38 103 VAL A C 1
ATOM 763 O O . VAL A 1 103 ? 13.328 5.383 -0.436 1.00 93.38 103 VAL A O 1
ATOM 766 N N . THR A 1 104 ? 14.273 3.577 -1.349 1.00 90.69 104 THR A N 1
ATOM 767 C CA . THR A 1 104 ? 14.153 4.052 -2.730 1.00 90.69 104 THR A CA 1
ATOM 768 C C . THR A 1 104 ? 13.182 3.167 -3.471 1.00 90.69 104 THR A C 1
ATOM 770 O O . THR A 1 104 ? 13.270 1.961 -3.323 1.00 90.69 104 THR A O 1
ATOM 773 N N . ALA A 1 105 ? 12.277 3.738 -4.253 1.00 89.88 105 ALA A N 1
ATOM 774 C CA . ALA A 1 105 ? 11.291 2.995 -5.025 1.00 89.88 105 ALA A CA 1
ATOM 775 C C . ALA A 1 105 ? 11.265 3.503 -6.462 1.00 89.88 105 ALA A C 1
ATOM 777 O O . ALA A 1 105 ? 11.412 4.700 -6.681 1.00 89.88 105 ALA A O 1
ATOM 778 N N . SER A 1 106 ? 11.054 2.627 -7.433 1.00 84.31 106 SER A N 1
ATOM 779 C CA . SER A 1 106 ? 10.920 3.002 -8.847 1.00 84.31 106 SER A CA 1
ATOM 780 C C . SER A 1 106 ? 9.555 2.578 -9.382 1.00 84.31 106 SER A C 1
ATOM 782 O O . SER A 1 106 ? 8.914 1.687 -8.832 1.00 84.31 106 SER A O 1
ATOM 784 N N . THR A 1 107 ? 9.070 3.250 -10.419 1.00 80.06 107 THR A N 1
ATOM 785 C CA . THR A 1 107 ? 7.758 2.944 -11.018 1.00 80.06 107 THR A CA 1
ATOM 786 C C . THR A 1 107 ? 7.894 2.071 -12.250 1.00 80.06 107 THR A C 1
ATOM 788 O O . THR A 1 107 ? 8.989 1.864 -12.770 1.00 80.06 107 THR A O 1
ATOM 791 N N . PHE A 1 108 ? 6.764 1.556 -12.731 1.00 63.59 108 PHE A N 1
ATOM 792 C CA . PHE A 1 108 ? 6.709 0.805 -13.975 1.00 63.59 108 PHE A CA 1
ATOM 793 C C . PHE A 1 108 ? 7.301 1.645 -15.126 1.00 63.59 108 PHE A C 1
ATOM 795 O O . PHE A 1 108 ? 6.844 2.760 -15.371 1.00 63.59 108 PHE A O 1
ATOM 802 N N . HIS A 1 109 ? 8.318 1.092 -15.803 1.00 68.00 109 HIS A N 1
ATOM 803 C CA . HIS A 1 109 ? 9.204 1.722 -16.805 1.00 68.00 109 HIS A CA 1
ATOM 804 C C . HIS A 1 109 ? 10.397 2.545 -16.287 1.00 68.00 109 HIS A C 1
ATOM 806 O O . HIS A 1 109 ? 11.051 3.200 -17.096 1.00 68.00 109 HIS A O 1
ATOM 812 N N . ASP A 1 110 ? 10.702 2.510 -14.987 1.00 68.69 110 ASP A N 1
ATOM 813 C CA . ASP A 1 110 ? 11.875 3.162 -14.379 1.00 68.69 110 ASP A CA 1
ATOM 814 C C . ASP A 1 110 ? 11.967 4.682 -14.623 1.00 68.69 110 ASP A C 1
ATOM 816 O O . ASP A 1 110 ? 12.994 5.297 -14.363 1.00 68.69 110 ASP A O 1
ATOM 820 N N . PHE A 1 111 ? 10.882 5.324 -15.071 1.00 73.50 111 PHE A N 1
ATOM 821 C CA . PHE A 1 111 ? 10.890 6.760 -15.359 1.00 73.50 111 PHE A CA 1
ATOM 822 C C . PHE A 1 111 ? 10.924 7.617 -14.102 1.00 73.50 111 PHE A C 1
ATOM 824 O O . PHE A 1 111 ? 11.356 8.761 -14.168 1.00 73.50 111 PHE A O 1
ATOM 831 N N . PHE A 1 112 ? 10.453 7.098 -12.968 1.00 76.56 112 PHE A N 1
ATOM 832 C CA . PHE A 1 112 ? 10.456 7.823 -11.703 1.00 76.56 112 PHE A CA 1
ATOM 833 C C . PHE A 1 112 ? 11.148 7.005 -10.627 1.00 76.56 112 PHE A C 1
ATOM 835 O O . PHE A 1 112 ? 10.738 5.874 -10.360 1.00 76.56 112 PHE A O 1
ATOM 842 N N . HIS A 1 113 ? 12.124 7.625 -9.968 1.00 81.88 113 HIS A N 1
ATOM 843 C CA . HIS A 1 113 ? 12.813 7.101 -8.798 1.00 81.88 113 HIS A CA 1
ATOM 844 C C . HIS A 1 113 ? 12.495 7.965 -7.584 1.00 81.88 113 HIS A C 1
ATOM 846 O O . HIS A 1 113 ? 12.915 9.115 -7.472 1.00 81.88 113 HIS A O 1
ATOM 852 N N . PHE A 1 114 ? 11.762 7.394 -6.650 1.00 87.00 114 PHE A N 1
ATOM 853 C CA . PHE A 1 114 ? 11.378 7.995 -5.391 1.00 87.00 114 PHE A CA 1
ATOM 854 C C . PHE A 1 114 ? 12.429 7.664 -4.342 1.00 87.00 114 PHE A C 1
ATOM 856 O O . PHE A 1 114 ? 12.906 6.532 -4.259 1.00 87.00 114 PHE A O 1
ATOM 863 N N . ARG A 1 115 ? 12.764 8.638 -3.503 1.00 87.62 115 ARG A N 1
ATOM 864 C CA . ARG A 1 115 ? 13.573 8.444 -2.304 1.00 87.62 115 ARG A CA 1
ATOM 865 C C . ARG A 1 115 ? 12.788 8.917 -1.102 1.00 87.62 115 ARG A C 1
ATOM 867 O O . ARG A 1 115 ? 12.274 10.034 -1.084 1.00 87.62 115 ARG A O 1
ATOM 874 N N . PHE A 1 116 ? 12.746 8.071 -0.094 1.00 92.25 116 PHE A N 1
ATOM 875 C CA . PHE A 1 116 ? 12.104 8.326 1.175 1.00 92.25 116 PHE A CA 1
ATOM 876 C C . PHE A 1 116 ? 13.129 8.202 2.292 1.00 92.25 116 PHE A C 1
ATOM 878 O O . PHE A 1 116 ? 13.989 7.321 2.254 1.00 92.25 116 PHE A O 1
ATOM 885 N N . VAL A 1 117 ? 12.995 9.038 3.316 1.00 93.56 117 VAL A N 1
ATOM 886 C CA . VAL A 1 117 ? 13.677 8.831 4.596 1.00 93.56 117 VAL A CA 1
ATOM 887 C C . VAL A 1 117 ? 12.716 8.180 5.576 1.00 93.56 117 VAL A C 1
ATOM 889 O O . VAL A 1 117 ? 11.534 8.536 5.643 1.00 93.56 117 VAL A O 1
ATOM 892 N N . LYS A 1 118 ? 13.227 7.216 6.339 1.00 96.62 118 LYS A N 1
ATOM 893 C CA . LYS A 1 118 ? 12.487 6.613 7.445 1.00 96.62 118 LYS A CA 1
ATOM 894 C C . LYS A 1 118 ? 12.420 7.613 8.590 1.00 96.62 118 LYS A C 1
ATOM 896 O O . LYS A 1 118 ? 13.423 8.233 8.936 1.00 96.62 118 LYS A O 1
ATOM 901 N N . THR A 1 119 ? 11.236 7.766 9.161 1.00 95.94 119 THR A N 1
ATOM 902 C CA . THR A 1 119 ? 10.983 8.719 10.242 1.00 95.94 119 THR A CA 1
ATOM 903 C C . THR A 1 119 ? 10.563 7.967 11.504 1.00 95.94 119 THR A C 1
ATOM 905 O O . THR A 1 119 ? 11.373 7.278 12.123 1.00 95.94 119 THR A O 1
ATOM 908 N N . GLU A 1 120 ? 9.298 8.069 11.876 1.00 96.44 120 GLU A N 1
ATOM 909 C CA . GLU A 1 120 ? 8.725 7.544 13.108 1.00 96.44 120 GLU A CA 1
ATOM 910 C C . GLU A 1 120 ? 8.507 6.030 12.991 1.00 96.44 120 GLU A C 1
ATOM 912 O O . GLU A 1 120 ? 7.958 5.566 11.991 1.00 96.44 120 GLU A O 1
ATOM 917 N N . SER A 1 121 ? 8.908 5.239 13.994 1.00 97.50 121 SER A N 1
ATOM 918 C CA . SER A 1 121 ? 8.377 3.871 14.123 1.00 97.50 121 SER A CA 1
ATOM 919 C C . SER A 1 121 ? 6.939 3.905 14.582 1.00 97.50 121 SER A C 1
ATOM 921 O O . SER A 1 121 ? 6.597 4.677 15.475 1.00 97.50 121 SER A O 1
ATOM 923 N N . PHE A 1 122 ? 6.149 2.978 14.061 1.00 97.25 122 PHE A N 1
ATOM 924 C CA . PHE A 1 122 ? 4.831 2.682 14.590 1.00 97.25 122 PHE A CA 1
ATOM 925 C C . PHE A 1 122 ? 4.670 1.178 14.798 1.00 97.25 122 PHE A C 1
ATOM 927 O O . PHE A 1 122 ? 5.301 0.359 14.128 1.00 97.25 122 PHE A O 1
ATOM 934 N N . SER A 1 123 ? 3.821 0.830 15.756 1.00 97.56 123 SER A N 1
ATOM 935 C CA . SER A 1 123 ? 3.339 -0.525 15.983 1.00 97.56 123 SER A CA 1
ATOM 936 C C . SER A 1 123 ? 1.930 -0.404 16.531 1.00 97.56 123 SER A C 1
ATOM 938 O O . SER A 1 123 ? 1.758 -0.087 17.704 1.00 97.56 123 SER A O 1
ATOM 940 N N . ASP A 1 124 ? 0.937 -0.600 15.676 1.00 97.06 124 ASP A N 1
ATOM 941 C CA . ASP A 1 124 ? -0.465 -0.388 16.032 1.00 97.06 124 ASP A CA 1
ATOM 942 C C . ASP A 1 124 ? -1.353 -1.400 15.304 1.00 97.06 124 ASP A C 1
ATOM 944 O O . ASP A 1 124 ? -0.923 -2.094 14.375 1.00 97.06 124 ASP A O 1
ATOM 948 N N . SER A 1 125 ? -2.585 -1.527 15.776 1.00 96.94 125 SER A N 1
ATOM 949 C CA . SER A 1 125 ? -3.610 -2.362 15.171 1.00 96.94 125 SER A CA 1
ATOM 950 C C . SER A 1 125 ? -4.658 -1.485 14.490 1.00 96.94 125 SER A C 1
ATOM 952 O O . SER A 1 125 ? -5.004 -0.404 14.970 1.00 96.94 125 SER A O 1
ATOM 954 N N . PHE A 1 126 ? -5.150 -1.950 13.352 1.00 96.25 126 PHE A N 1
ATOM 955 C CA . PHE A 1 126 ? -5.982 -1.184 12.443 1.00 96.25 126 PHE A CA 1
ATOM 956 C C . PHE A 1 126 ? -7.141 -2.029 11.927 1.00 96.25 126 PHE A C 1
ATOM 958 O O . PHE A 1 126 ? -6.951 -3.192 11.572 1.00 96.25 126 PHE A O 1
ATOM 965 N N . PHE A 1 127 ? -8.324 -1.425 11.816 1.00 93.81 127 PHE A N 1
ATOM 966 C CA . PHE A 1 127 ? -9.407 -1.962 10.991 1.00 93.81 127 PHE A CA 1
ATOM 967 C C . PHE A 1 127 ? -9.213 -1.518 9.550 1.00 93.81 127 PHE A C 1
ATOM 969 O O . PHE A 1 127 ? -8.988 -0.334 9.301 1.00 93.81 127 PHE A O 1
ATOM 976 N N . ILE A 1 128 ? -9.343 -2.443 8.603 1.00 92.38 128 ILE A N 1
ATOM 977 C CA . ILE A 1 128 ? -9.205 -2.142 7.181 1.00 92.38 128 ILE A CA 1
ATOM 978 C C . ILE A 1 128 ? -10.579 -1.939 6.544 1.00 92.38 128 ILE A C 1
ATOM 980 O O . ILE A 1 128 ? -11.451 -2.811 6.604 1.00 92.38 128 ILE A O 1
ATOM 984 N N . PHE A 1 129 ? -10.757 -0.782 5.910 1.00 89.19 129 PHE A N 1
ATOM 985 C CA . PHE A 1 129 ? -11.991 -0.400 5.223 1.00 89.19 129 PHE A CA 1
ATOM 986 C C . PHE A 1 129 ? -11.913 -0.586 3.710 1.00 89.19 129 PHE A C 1
ATOM 988 O O . PHE A 1 129 ? -12.935 -0.877 3.084 1.00 89.19 129 PHE A O 1
ATOM 995 N N . GLY A 1 130 ? -10.715 -0.468 3.145 1.00 88.50 130 GLY A N 1
ATOM 996 C CA . GLY A 1 130 ? -10.453 -0.643 1.725 1.00 88.50 130 GLY A CA 1
ATOM 997 C C . GLY A 1 130 ? -9.005 -1.044 1.486 1.00 88.50 130 GLY A C 1
ATOM 998 O O . GLY A 1 130 ? -8.118 -0.693 2.262 1.00 88.50 130 GLY A O 1
ATOM 999 N N . ALA A 1 131 ? -8.773 -1.800 0.420 1.00 89.19 131 ALA A N 1
ATOM 1000 C CA . ALA A 1 131 ? -7.442 -2.116 -0.068 1.00 89.19 131 ALA A CA 1
ATOM 1001 C C . ALA A 1 131 ? -7.474 -2.122 -1.591 1.00 89.19 131 ALA A C 1
ATOM 1003 O O . ALA A 1 131 ? -8.309 -2.795 -2.192 1.00 89.19 131 ALA A O 1
ATOM 1004 N N . THR A 1 132 ? -6.559 -1.383 -2.202 1.00 85.88 132 THR A N 1
ATOM 1005 C CA . THR A 1 132 ? -6.406 -1.300 -3.651 1.00 85.88 132 THR A CA 1
ATOM 1006 C C . THR A 1 132 ? -4.959 -1.654 -3.984 1.00 85.88 132 THR A C 1
ATOM 1008 O O . THR A 1 132 ? -4.047 -1.004 -3.456 1.00 85.88 132 THR A O 1
ATOM 1011 N N . PRO A 1 133 ? -4.701 -2.687 -4.808 1.00 82.50 133 PRO A N 1
ATOM 1012 C CA . PRO A 1 133 ? -3.353 -2.930 -5.302 1.00 82.50 133 PRO A CA 1
ATOM 1013 C C . PRO A 1 133 ? -2.865 -1.695 -6.063 1.00 82.50 133 PRO A C 1
ATOM 1015 O O . PRO A 1 133 ? -3.650 -0.985 -6.690 1.00 82.50 133 PRO A O 1
ATOM 1018 N N . ALA A 1 134 ? -1.569 -1.414 -5.991 1.00 77.12 134 ALA A N 1
ATOM 1019 C CA . ALA A 1 134 ? -1.009 -0.299 -6.734 1.00 77.12 134 ALA A CA 1
ATOM 1020 C C . ALA A 1 134 ? -1.144 -0.538 -8.248 1.00 77.12 134 ALA A C 1
ATOM 1022 O O . ALA A 1 134 ? -0.698 -1.562 -8.767 1.00 77.12 134 ALA A O 1
ATOM 1023 N N . GLU A 1 135 ? -1.753 0.409 -8.963 1.00 68.38 135 GLU A N 1
ATOM 1024 C CA . GLU A 1 135 ? -1.904 0.350 -10.418 1.00 68.38 135 GLU A CA 1
ATOM 1025 C C . GLU A 1 135 ? -0.866 1.231 -11.132 1.00 68.38 135 GLU A C 1
ATOM 1027 O O . GLU A 1 135 ? -0.569 2.354 -10.715 1.00 68.38 135 GLU A O 1
ATOM 1032 N N . GLY A 1 136 ? -0.339 0.738 -12.257 1.00 67.56 136 GLY A N 1
ATOM 1033 C CA . GLY A 1 136 ? 0.455 1.521 -13.207 1.00 67.56 136 GLY A CA 1
ATOM 1034 C C . GLY A 1 136 ? 1.717 2.164 -12.618 1.00 67.56 136 GLY A C 1
ATOM 1035 O O . GLY A 1 136 ? 2.695 1.483 -12.323 1.00 67.56 136 GLY A O 1
ATOM 1036 N N . ALA A 1 137 ? 1.710 3.498 -12.520 1.00 58.75 137 ALA A N 1
ATOM 1037 C CA . ALA A 1 137 ? 2.857 4.341 -12.162 1.00 58.75 137 ALA A CA 1
ATOM 1038 C C . ALA A 1 137 ? 2.995 4.614 -10.648 1.00 58.75 137 ALA A C 1
ATOM 1040 O O . ALA A 1 137 ? 3.656 5.571 -10.246 1.00 58.75 137 ALA A O 1
ATOM 1041 N N . ALA A 1 138 ? 2.354 3.822 -9.789 1.00 67.19 138 ALA A N 1
ATOM 1042 C CA . ALA A 1 138 ? 2.490 3.955 -8.342 1.00 67.19 138 ALA A CA 1
ATOM 1043 C C . ALA A 1 138 ? 3.819 3.337 -7.844 1.00 67.19 138 ALA A C 1
ATOM 1045 O O . ALA A 1 138 ? 4.183 2.249 -8.286 1.00 67.19 138 ALA A O 1
ATOM 1046 N N . PRO A 1 139 ? 4.561 4.001 -6.930 1.00 73.25 139 PRO A N 1
ATOM 1047 C CA . PRO A 1 139 ? 5.822 3.459 -6.414 1.00 73.25 139 PRO A CA 1
ATOM 1048 C C . PRO A 1 139 ? 5.641 2.431 -5.289 1.00 73.25 139 PRO A C 1
ATOM 1050 O O . PRO A 1 139 ? 6.599 1.759 -4.930 1.00 73.25 139 PRO A O 1
ATOM 1053 N N . TYR A 1 140 ? 4.454 2.353 -4.691 1.00 77.12 140 TYR A N 1
ATOM 1054 C CA . TYR A 1 140 ? 4.124 1.482 -3.561 1.00 77.12 140 TYR A CA 1
ATOM 1055 C C . TYR A 1 140 ? 3.480 0.173 -4.043 1.00 77.12 140 TYR A C 1
ATOM 1057 O O . TYR A 1 140 ? 3.090 0.074 -5.199 1.00 77.12 140 TYR A O 1
ATOM 1065 N N . GLU A 1 141 ? 3.351 -0.830 -3.171 1.00 83.81 141 GLU A N 1
ATOM 1066 C CA . GLU A 1 141 ? 2.768 -2.137 -3.532 1.00 83.81 141 GLU A CA 1
ATOM 1067 C C . GLU A 1 141 ? 1.241 -2.146 -3.406 1.00 83.81 141 GLU A C 1
ATOM 1069 O O . GLU A 1 141 ? 0.526 -2.766 -4.194 1.00 83.81 141 GLU A O 1
ATOM 1074 N N . THR A 1 142 ? 0.713 -1.490 -2.376 1.00 89.00 142 THR A N 1
ATOM 1075 C CA . THR A 1 142 ? -0.719 -1.507 -2.055 1.00 89.00 142 THR A CA 1
ATOM 1076 C C . THR A 1 142 ? -1.099 -0.228 -1.324 1.00 89.00 142 THR A C 1
ATOM 1078 O O . THR A 1 142 ? -0.327 0.275 -0.504 1.00 89.00 142 THR A O 1
ATOM 1081 N N . GLN A 1 143 ? -2.286 0.297 -1.615 1.00 91.44 143 GLN A N 1
ATOM 1082 C CA . GLN A 1 143 ? -2.932 1.311 -0.795 1.00 91.44 143 GLN A CA 1
ATOM 1083 C C . GLN A 1 143 ? -3.994 0.644 0.078 1.00 91.44 143 GLN A C 1
ATOM 1085 O O . GLN A 1 143 ? -4.817 -0.108 -0.437 1.00 91.44 143 GLN A O 1
ATOM 1090 N N . ILE A 1 144 ? -3.998 0.926 1.377 1.00 92.75 144 ILE A N 1
ATOM 1091 C CA . ILE A 1 144 ? -5.073 0.504 2.282 1.00 92.75 144 ILE A CA 1
ATOM 1092 C C . ILE A 1 144 ? -5.650 1.709 3.015 1.00 92.75 144 ILE A C 1
ATOM 1094 O O . ILE A 1 144 ? -4.910 2.623 3.367 1.00 92.75 144 ILE A O 1
ATOM 1098 N N . ASP A 1 145 ? -6.949 1.691 3.278 1.00 92.69 145 ASP A N 1
ATOM 1099 C CA . ASP A 1 145 ? -7.615 2.687 4.110 1.00 92.69 145 ASP A CA 1
ATOM 1100 C C . ASP A 1 145 ? -7.882 2.075 5.482 1.00 92.69 145 ASP A C 1
ATOM 1102 O O . ASP A 1 145 ? -8.568 1.051 5.605 1.00 92.69 145 ASP A O 1
ATOM 1106 N N . VAL A 1 146 ? -7.296 2.685 6.508 1.00 95.06 146 VAL A N 1
ATOM 1107 C CA . VAL A 1 146 ? -7.230 2.135 7.859 1.00 95.06 146 VAL A CA 1
ATOM 1108 C C . VAL A 1 146 ? -7.932 3.016 8.880 1.00 95.06 146 VAL A C 1
ATOM 1110 O O . VAL A 1 146 ? -7.904 4.241 8.788 1.00 95.06 146 VAL A O 1
ATOM 1113 N N . LEU A 1 147 ? -8.506 2.386 9.900 1.00 95.38 147 LEU A N 1
ATOM 1114 C CA . LEU A 1 147 ? -9.022 3.037 11.099 1.00 95.38 147 LEU A CA 1
ATOM 1115 C C . LEU A 1 147 ? -8.208 2.559 12.314 1.00 95.38 147 LEU A C 1
ATOM 1117 O O . LEU A 1 147 ? -8.208 1.354 12.588 1.00 95.38 147 LEU A O 1
ATOM 1121 N N . PRO A 1 148 ? -7.515 3.451 13.048 1.00 96.44 148 PRO A N 1
ATOM 1122 C CA . PRO A 1 148 ? -6.761 3.069 14.242 1.00 96.44 148 PRO A CA 1
ATOM 1123 C C . PRO A 1 148 ? -7.631 2.356 15.282 1.00 96.44 148 PRO A C 1
ATOM 1125 O O . PRO A 1 148 ? -8.772 2.758 15.525 1.00 96.44 148 PRO A O 1
ATOM 1128 N N . SER A 1 149 ? -7.083 1.329 15.934 1.00 95.38 149 SER A N 1
ATOM 1129 C CA . SER A 1 149 ? -7.811 0.478 16.888 1.00 95.38 149 SER A CA 1
ATOM 1130 C C . SER A 1 149 ? -8.496 1.255 18.014 1.00 95.38 149 SER A C 1
ATOM 1132 O O . SER A 1 149 ? -9.630 0.944 18.365 1.00 95.38 149 SER A O 1
ATOM 1134 N N . ALA A 1 150 ? -7.847 2.285 18.569 1.00 95.69 150 ALA A N 1
ATOM 1135 C CA . ALA A 1 150 ? -8.425 3.122 19.623 1.00 95.69 150 ALA A CA 1
ATOM 1136 C C . ALA A 1 150 ? -9.720 3.813 19.166 1.00 95.69 150 ALA A C 1
ATOM 1138 O O . ALA A 1 150 ? -10.716 3.799 19.885 1.00 95.69 150 ALA A O 1
ATOM 1139 N N . LEU A 1 151 ? -9.728 4.354 17.946 1.00 96.06 151 LEU A N 1
ATOM 1140 C CA . LEU A 1 151 ? -10.905 5.011 17.387 1.00 96.06 151 LEU A CA 1
ATOM 1141 C C . LEU A 1 151 ? -11.967 3.998 16.952 1.00 96.06 151 LEU A C 1
ATOM 1143 O O . LEU A 1 151 ? -13.154 4.218 17.170 1.00 96.06 151 LEU A O 1
ATOM 1147 N N . ALA A 1 152 ? -11.549 2.862 16.393 1.00 95.00 152 ALA A N 1
ATOM 1148 C CA . ALA A 1 152 ? -12.461 1.775 16.064 1.00 95.00 152 ALA A CA 1
ATOM 1149 C C . ALA A 1 152 ? -13.209 1.253 17.302 1.00 95.00 152 ALA A C 1
ATOM 1151 O O . ALA A 1 152 ? -14.414 1.034 17.231 1.00 95.00 152 ALA A O 1
ATOM 1152 N N . ARG A 1 153 ? -12.520 1.111 18.445 1.00 95.12 153 ARG A N 1
ATOM 1153 C CA . ARG A 1 153 ? -13.128 0.737 19.734 1.00 95.12 153 ARG A CA 1
ATOM 1154 C C . ARG A 1 153 ? -14.130 1.778 20.221 1.00 95.12 153 ARG A C 1
ATOM 1156 O O . ARG A 1 153 ? -15.238 1.424 20.607 1.00 95.12 153 ARG A O 1
ATOM 1163 N N . ASP A 1 154 ? -13.764 3.054 20.161 1.00 96.12 154 ASP A N 1
ATOM 1164 C CA . ASP A 1 154 ? -14.643 4.154 20.563 1.00 96.12 154 ASP A CA 1
ATOM 1165 C C . ASP A 1 154 ? -15.936 4.200 19.723 1.00 96.12 154 ASP A C 1
ATOM 1167 O O . ASP A 1 154 ? -17.040 4.301 20.266 1.00 96.12 154 ASP A O 1
ATOM 1171 N N . ILE A 1 155 ? -15.819 4.019 18.402 1.00 95.19 155 ILE A N 1
ATOM 1172 C CA . ILE A 1 155 ? -16.971 3.910 17.496 1.00 95.19 155 ILE A CA 1
ATOM 1173 C C . ILE A 1 155 ? -17.779 2.642 17.796 1.00 95.19 155 ILE A C 1
ATOM 1175 O O . ILE A 1 155 ? -19.002 2.723 17.886 1.00 95.19 155 ILE A O 1
ATOM 1179 N N . TYR A 1 156 ? -17.129 1.494 18.005 1.00 93.44 156 TYR A N 1
ATOM 1180 C CA . TYR A 1 156 ? -17.794 0.225 18.324 1.00 93.44 156 TYR A CA 1
ATOM 1181 C C . TYR A 1 156 ? -18.610 0.287 19.618 1.00 93.44 156 TYR A C 1
ATOM 1183 O O . TYR A 1 156 ? -19.720 -0.235 19.673 1.00 93.44 156 TYR A O 1
ATOM 1191 N N . HIS A 1 157 ? -18.109 0.965 20.653 1.00 94.75 157 HIS A N 1
ATOM 1192 C CA . HIS A 1 157 ? -18.856 1.142 21.900 1.00 94.75 157 HIS A CA 1
ATOM 1193 C C . HIS A 1 157 ? -20.157 1.931 21.708 1.00 94.75 157 HIS A C 1
ATOM 1195 O O . HIS A 1 157 ? -21.134 1.670 22.412 1.00 94.75 157 HIS A O 1
ATOM 1201 N N . ARG A 1 158 ? -20.188 2.875 20.759 1.00 96.25 158 ARG A N 1
ATOM 1202 C CA . ARG A 1 158 ? -21.406 3.614 20.387 1.00 96.25 158 ARG A CA 1
ATOM 1203 C C . ARG A 1 158 ? -22.287 2.839 19.406 1.00 96.25 158 ARG A C 1
ATOM 1205 O O . ARG A 1 158 ? -23.510 2.910 19.504 1.00 96.25 158 ARG A O 1
ATOM 1212 N N . TYR A 1 159 ? -21.663 2.111 18.484 1.00 94.56 159 TYR A N 1
ATOM 1213 C CA . TYR A 1 159 ? -22.299 1.385 17.388 1.00 94.56 159 TYR A CA 1
ATOM 1214 C C . TYR A 1 159 ? -21.695 -0.022 17.274 1.00 94.56 159 TYR A C 1
ATOM 1216 O O . TYR A 1 159 ? -20.769 -0.242 16.486 1.00 94.56 159 TYR A O 1
ATOM 1224 N N . PRO A 1 160 ? -22.207 -1.005 18.038 1.00 90.81 160 PRO A N 1
ATOM 1225 C CA . PRO A 1 160 ? -21.693 -2.374 18.004 1.00 90.81 160 PRO A CA 1
ATOM 1226 C C . PRO A 1 160 ? -21.814 -3.057 16.637 1.00 90.81 160 PRO A C 1
ATOM 1228 O O . PRO A 1 160 ? -21.242 -4.118 16.440 1.00 90.81 160 PRO A O 1
ATOM 1231 N N . ASP A 1 161 ? -22.551 -2.466 15.700 1.00 87.50 161 ASP A N 1
ATOM 1232 C CA . ASP A 1 161 ? -22.752 -2.910 14.323 1.00 87.50 161 ASP A CA 1
ATOM 1233 C C . ASP A 1 161 ? -21.896 -2.130 13.303 1.00 87.50 161 ASP A C 1
ATOM 1235 O O . ASP A 1 161 ? -22.108 -2.282 12.105 1.00 87.50 161 ASP A O 1
ATOM 1239 N N . PHE A 1 162 ? -20.937 -1.279 13.712 1.00 87.06 162 PHE A N 1
ATOM 1240 C CA . PHE A 1 162 ? -20.226 -0.387 12.768 1.00 87.06 162 PHE A CA 1
ATOM 1241 C C . PHE A 1 162 ? -19.456 -1.113 11.655 1.00 87.06 162 PHE A C 1
ATOM 1243 O O . PHE A 1 162 ? -19.116 -0.501 10.640 1.00 87.06 162 PHE A O 1
ATOM 1250 N N . TYR A 1 163 ? -19.194 -2.407 11.829 1.00 76.25 163 TYR A N 1
ATOM 1251 C CA . TYR A 1 163 ? -18.614 -3.272 10.808 1.00 76.25 163 TYR A CA 1
ATOM 1252 C C . TYR A 1 163 ? -19.559 -3.501 9.611 1.00 76.25 163 TYR A C 1
ATOM 1254 O O . TYR A 1 163 ? -19.094 -3.793 8.504 1.00 76.25 163 TYR A O 1
ATOM 1262 N N . GLU A 1 164 ? -20.868 -3.303 9.791 1.00 78.94 164 GLU A N 1
ATOM 1263 C CA . GLU A 1 164 ? -21.875 -3.323 8.733 1.00 78.94 164 GLU A CA 1
ATOM 1264 C C . GLU A 1 164 ? -21.872 -2.011 7.940 1.00 78.94 164 GLU A C 1
ATOM 1266 O O . GLU A 1 164 ? -21.977 -0.922 8.503 1.00 78.94 164 GLU A O 1
ATOM 1271 N N . CYS A 1 165 ? -21.843 -2.094 6.605 1.00 75.56 165 CYS A N 1
ATOM 1272 C CA . CYS A 1 165 ? -21.785 -0.914 5.731 1.00 75.56 165 CYS A CA 1
ATOM 1273 C C . CYS A 1 165 ? -22.943 0.082 5.934 1.00 75.56 165 CYS A C 1
ATOM 1275 O O . CYS A 1 165 ? -22.786 1.267 5.642 1.00 75.56 165 CYS A O 1
ATOM 1277 N N . ALA A 1 166 ? -24.110 -0.388 6.386 1.00 82.25 166 ALA A N 1
ATOM 1278 C CA . ALA A 1 166 ? -25.287 0.450 6.613 1.00 82.25 166 ALA A CA 1
ATOM 1279 C C . ALA A 1 166 ? -25.303 1.122 7.999 1.00 82.25 166 ALA A C 1
ATOM 1281 O O . ALA A 1 166 ? -26.110 2.034 8.208 1.00 82.25 166 ALA A O 1
ATOM 1282 N N . SER A 1 167 ? -24.426 0.712 8.923 1.00 87.19 167 SER A N 1
ATOM 1283 C CA . SER A 1 167 ? -24.404 1.245 10.285 1.00 87.19 167 SER A CA 1
ATOM 1284 C C . SER A 1 167 ? -24.042 2.740 10.297 1.00 87.19 167 SER A C 1
ATOM 1286 O O . SER A 1 167 ? -23.160 3.182 9.546 1.00 87.19 167 SER A O 1
ATOM 1288 N N . PRO A 1 168 ? -24.665 3.552 11.174 1.00 91.44 168 PRO A N 1
ATOM 1289 C CA . PRO A 1 168 ? -24.214 4.916 11.444 1.00 91.44 168 PRO A CA 1
ATOM 1290 C C . PRO A 1 168 ? -22.726 4.987 11.816 1.00 91.44 168 PRO A C 1
ATOM 1292 O O . PRO A 1 168 ? -22.033 5.900 11.362 1.00 91.44 168 PRO A O 1
ATOM 1295 N N . GLY A 1 169 ? -22.213 3.994 12.553 1.00 92.19 169 GLY A N 1
ATOM 1296 C CA . GLY A 1 169 ? -20.802 3.929 12.928 1.00 92.19 169 GLY A CA 1
ATOM 1297 C C . GLY A 1 169 ? -19.869 3.759 11.726 1.00 92.19 169 GLY A C 1
ATOM 1298 O O . GLY A 1 169 ? -18.774 4.313 11.718 1.00 92.19 169 GLY A O 1
ATOM 1299 N N . SER A 1 170 ? -20.317 3.082 10.661 1.00 88.25 170 SER A N 1
ATOM 1300 C CA . SER A 1 170 ? -19.562 2.985 9.404 1.00 88.25 170 SER A CA 1
ATOM 1301 C C . SER A 1 170 ? -19.372 4.360 8.749 1.00 88.25 170 SER A C 1
ATOM 1303 O O . SER A 1 170 ? -18.281 4.678 8.279 1.00 88.25 170 SER A O 1
ATOM 1305 N N . LYS A 1 171 ? -20.396 5.225 8.765 1.00 90.00 171 LYS A N 1
ATOM 1306 C CA . LYS A 1 171 ? -20.280 6.603 8.244 1.00 90.00 171 LYS A CA 1
ATOM 1307 C C . LYS A 1 171 ? -19.324 7.452 9.078 1.00 90.00 171 LYS A C 1
ATOM 1309 O O . LYS A 1 171 ? -18.561 8.234 8.516 1.00 90.00 171 LYS A O 1
ATOM 1314 N N . GLU A 1 172 ? -19.360 7.288 10.397 1.00 94.19 172 GLU A N 1
ATOM 1315 C CA . GLU A 1 172 ? -18.430 7.960 11.307 1.00 94.19 172 GLU A CA 1
ATOM 1316 C C . GLU A 1 172 ? -16.985 7.497 11.071 1.00 94.19 172 GLU A C 1
ATOM 1318 O O . GLU A 1 172 ? -16.079 8.325 10.966 1.00 94.19 172 GLU A O 1
ATOM 1323 N N . ALA A 1 173 ? -16.772 6.192 10.887 1.00 92.88 173 ALA A N 1
ATOM 1324 C CA . ALA A 1 173 ? -15.466 5.625 10.571 1.00 92.88 173 ALA A CA 1
ATOM 1325 C C . ALA A 1 173 ? -14.888 6.174 9.258 1.00 92.88 173 ALA A C 1
ATOM 1327 O O . ALA A 1 173 ? -13.721 6.561 9.233 1.00 92.88 173 ALA A O 1
ATOM 1328 N N . LEU A 1 174 ? -15.703 6.281 8.197 1.00 90.06 174 LEU A N 1
ATOM 1329 C CA . LEU A 1 174 ? -15.281 6.815 6.893 1.00 90.06 174 LEU A CA 1
ATOM 1330 C C . LEU A 1 174 ? -14.663 8.219 6.994 1.00 90.06 174 LEU A C 1
ATOM 1332 O O . LEU A 1 174 ? -13.680 8.507 6.315 1.00 90.06 174 LEU A O 1
ATOM 1336 N N . GLY A 1 175 ? -15.201 9.083 7.862 1.00 90.12 175 GLY A N 1
ATOM 1337 C CA . GLY A 1 175 ? -14.675 10.436 8.081 1.00 90.12 175 GLY A CA 1
ATOM 1338 C C . GLY A 1 175 ? -13.314 10.482 8.785 1.00 90.12 175 GLY A C 1
ATOM 1339 O O . GLY A 1 175 ? -12.682 11.538 8.819 1.00 90.12 175 GLY A O 1
ATOM 1340 N N . ASN A 1 176 ? -12.863 9.351 9.329 1.00 93.38 176 ASN A N 1
ATOM 1341 C CA . ASN A 1 176 ? -11.655 9.230 10.138 1.00 93.38 176 ASN A CA 1
ATOM 1342 C C . ASN A 1 176 ? -10.631 8.235 9.568 1.00 93.38 176 ASN A C 1
ATOM 1344 O O . ASN A 1 176 ? -9.661 7.896 10.249 1.00 93.38 176 ASN A O 1
ATOM 1348 N N . LEU A 1 177 ? -10.835 7.751 8.341 1.00 93.06 177 LEU A N 1
ATOM 1349 C CA . LEU A 1 177 ? -9.885 6.844 7.706 1.00 93.06 177 LEU A CA 1
ATOM 1350 C C . LEU A 1 177 ? -8.561 7.542 7.402 1.00 93.06 177 LEU A C 1
ATOM 1352 O O . LEU A 1 177 ? -8.512 8.706 6.995 1.00 93.06 177 LEU A O 1
ATOM 1356 N N . ILE A 1 178 ? -7.486 6.780 7.560 1.00 94.31 178 ILE A N 1
ATOM 1357 C CA . ILE A 1 178 ? -6.133 7.153 7.174 1.00 94.31 178 ILE A CA 1
ATOM 1358 C C . ILE A 1 178 ? -5.760 6.285 5.977 1.00 94.31 178 ILE A C 1
ATOM 1360 O O . ILE A 1 178 ? -5.830 5.061 6.052 1.00 94.31 178 ILE A O 1
ATOM 1364 N N . GLY A 1 179 ? -5.350 6.899 4.871 1.00 93.19 179 GLY A N 1
ATOM 1365 C CA . GLY A 1 179 ? -4.794 6.142 3.753 1.00 93.19 179 GLY A CA 1
ATOM 1366 C C . GLY A 1 179 ? -3.347 5.754 4.056 1.00 93.19 179 GLY A C 1
ATOM 1367 O O . GLY A 1 179 ? -2.557 6.603 4.458 1.00 93.19 179 GLY A O 1
ATOM 1368 N N . PHE A 1 180 ? -2.956 4.508 3.832 1.00 94.94 180 PHE A N 1
ATOM 1369 C CA . PHE A 1 180 ? -1.561 4.069 3.842 1.00 94.94 180 PHE A CA 1
ATOM 1370 C C . PHE A 1 180 ? -1.151 3.616 2.448 1.00 94.94 180 PHE A C 1
ATOM 1372 O O . PHE A 1 180 ? -1.760 2.717 1.877 1.00 94.94 180 PHE A O 1
ATOM 1379 N N . ARG A 1 181 ? -0.080 4.211 1.920 1.00 93.56 181 ARG A N 1
ATOM 1380 C CA . ARG A 1 181 ? 0.631 3.764 0.715 1.00 93.56 181 ARG A CA 1
ATOM 1381 C C . ARG A 1 181 ? 1.812 2.907 1.162 1.00 93.56 181 ARG A C 1
ATOM 1383 O O . ARG A 1 181 ? 2.811 3.432 1.663 1.00 93.56 181 ARG A O 1
ATOM 1390 N N . ILE A 1 182 ? 1.661 1.592 1.043 1.00 93.50 182 ILE A N 1
ATOM 1391 C CA . ILE A 1 182 ? 2.523 0.619 1.715 1.00 93.50 182 ILE A CA 1
ATOM 1392 C C . ILE A 1 182 ? 3.652 0.124 0.817 1.00 93.50 182 ILE A C 1
ATOM 1394 O O . ILE A 1 182 ? 3.435 -0.337 -0.303 1.00 93.50 182 ILE A O 1
ATOM 1398 N N . PHE A 1 183 ? 4.848 0.117 1.397 1.00 94.12 183 PHE A N 1
ATOM 1399 C CA . PHE A 1 183 ? 5.989 -0.681 0.969 1.00 94.12 183 PHE A CA 1
ATOM 1400 C C . PHE A 1 183 ? 6.148 -1.867 1.921 1.00 94.12 183 PHE A C 1
ATOM 1402 O O . PHE A 1 183 ? 6.287 -1.663 3.132 1.00 94.12 183 PHE A O 1
ATOM 1409 N N . ALA A 1 184 ? 6.140 -3.099 1.413 1.00 93.69 184 ALA A N 1
ATOM 1410 C CA . ALA A 1 184 ? 6.410 -4.259 2.250 1.00 93.69 184 ALA A CA 1
ATOM 1411 C C . ALA A 1 184 ? 7.925 -4.442 2.401 1.00 93.69 184 ALA A C 1
ATOM 1413 O O . ALA A 1 184 ? 8.668 -4.467 1.423 1.00 93.69 184 ALA A O 1
ATOM 1414 N N . ALA A 1 185 ? 8.411 -4.605 3.632 1.00 93.44 185 ALA A N 1
ATOM 1415 C CA . ALA A 1 185 ? 9.848 -4.752 3.860 1.00 93.44 185 ALA A CA 1
ATOM 1416 C C . ALA A 1 185 ? 10.415 -6.098 3.380 1.00 93.44 185 ALA A C 1
ATOM 1418 O O . ALA A 1 185 ? 11.627 -6.246 3.230 1.00 93.44 185 ALA A O 1
ATOM 1419 N N . ASN A 1 186 ? 9.558 -7.107 3.221 1.00 90.94 186 ASN A N 1
ATOM 1420 C CA . ASN A 1 186 ? 9.941 -8.461 2.843 1.00 90.94 186 ASN A CA 1
ATOM 1421 C C . ASN A 1 186 ? 8.744 -9.233 2.261 1.00 90.94 186 ASN A C 1
ATOM 1423 O O . ASN A 1 186 ? 7.586 -8.837 2.413 1.00 90.94 186 ASN A O 1
ATOM 1427 N N . GLY A 1 187 ? 9.030 -10.380 1.638 1.00 86.94 187 GLY A N 1
ATOM 1428 C CA . GLY A 1 187 ? 8.013 -11.213 0.991 1.00 86.94 187 GLY A CA 1
ATOM 1429 C C . GLY A 1 187 ? 6.951 -11.776 1.941 1.00 86.94 187 GLY A C 1
ATOM 1430 O O . GLY A 1 187 ? 5.811 -11.950 1.524 1.00 86.94 187 GLY A O 1
ATOM 1431 N N . LYS A 1 188 ? 7.277 -12.010 3.223 1.00 92.12 188 LYS A N 1
ATOM 1432 C CA . LYS A 1 188 ? 6.291 -12.471 4.216 1.00 92.12 188 LYS A CA 1
ATOM 1433 C C . LYS A 1 188 ? 5.252 -11.38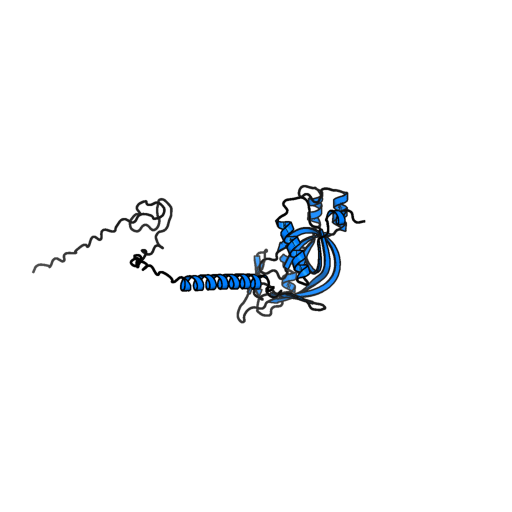1 4.483 1.00 92.12 188 LYS A C 1
ATOM 1435 O O . LYS A 1 188 ? 4.060 -11.662 4.445 1.00 92.12 188 LYS A O 1
ATOM 1440 N N . THR A 1 189 ? 5.697 -10.148 4.714 1.00 92.94 189 THR A N 1
ATOM 1441 C CA . THR A 1 189 ? 4.803 -9.001 4.915 1.00 92.94 189 THR A CA 1
ATOM 1442 C C . THR A 1 189 ? 3.970 -8.719 3.665 1.00 92.94 189 THR A C 1
ATOM 1444 O O . THR A 1 189 ? 2.762 -8.532 3.778 1.00 92.94 189 THR A O 1
ATOM 1447 N N . SER A 1 190 ? 4.584 -8.765 2.478 1.00 91.38 190 SER A N 1
ATOM 1448 C CA . SER A 1 190 ? 3.872 -8.586 1.203 1.00 91.38 190 SER A CA 1
ATOM 1449 C C . SER A 1 190 ? 2.773 -9.643 1.016 1.00 91.38 190 SER A C 1
ATOM 1451 O O . SER A 1 190 ? 1.638 -9.306 0.690 1.00 91.38 190 SER A O 1
ATOM 1453 N N . ALA A 1 191 ? 3.055 -10.914 1.332 1.00 89.44 191 ALA A N 1
ATOM 1454 C CA . ALA A 1 191 ? 2.064 -11.989 1.260 1.00 89.44 191 ALA A CA 1
ATOM 1455 C C . ALA A 1 191 ? 0.867 -11.769 2.202 1.00 89.44 191 ALA A C 1
ATOM 1457 O O . ALA A 1 191 ? -0.269 -11.996 1.794 1.00 89.44 191 ALA A O 1
ATOM 1458 N N . VAL A 1 192 ? 1.101 -11.292 3.431 1.00 92.25 192 VAL A N 1
ATOM 1459 C CA . VAL A 1 192 ? 0.014 -10.972 4.375 1.00 92.25 192 VAL A CA 1
ATOM 1460 C C . VAL A 1 192 ? -0.837 -9.812 3.862 1.00 92.25 192 VAL A C 1
ATOM 1462 O O . VAL A 1 192 ? -2.060 -9.899 3.875 1.00 92.25 192 VAL A O 1
ATOM 1465 N N . LEU A 1 193 ? -0.215 -8.735 3.378 1.00 91.12 193 LEU A N 1
ATOM 1466 C CA . LEU A 1 193 ? -0.944 -7.578 2.845 1.00 91.12 193 LEU A CA 1
ATOM 1467 C C . LEU A 1 193 ? -1.747 -7.932 1.588 1.00 91.12 193 LEU A C 1
ATOM 1469 O O . LEU A 1 193 ? -2.862 -7.444 1.408 1.00 91.12 193 LEU A O 1
ATOM 1473 N N . LYS A 1 194 ? -1.212 -8.824 0.750 1.00 89.94 194 LYS A N 1
ATOM 1474 C CA . LYS A 1 194 ? -1.932 -9.372 -0.396 1.00 89.94 194 LYS A CA 1
ATOM 1475 C C . LYS A 1 194 ? -3.148 -10.195 0.040 1.00 89.94 194 LYS A C 1
ATOM 1477 O O . LYS A 1 194 ? -4.225 -9.972 -0.502 1.00 89.94 194 LYS A O 1
ATOM 1482 N N . ASP A 1 195 ? -3.004 -11.072 1.037 1.00 90.00 195 ASP A N 1
ATOM 1483 C CA . ASP A 1 195 ? -4.128 -11.840 1.605 1.00 90.00 195 ASP A CA 1
ATOM 1484 C C . ASP A 1 195 ? -5.215 -10.905 2.169 1.00 90.00 195 ASP A C 1
ATOM 1486 O O . ASP A 1 195 ? -6.401 -11.088 1.906 1.00 90.00 195 ASP A O 1
ATOM 1490 N N . VAL A 1 196 ? -4.822 -9.826 2.860 1.00 90.12 196 VAL A N 1
ATOM 1491 C CA . VAL A 1 196 ? -5.756 -8.776 3.313 1.00 90.12 196 VAL A CA 1
ATOM 1492 C C . VAL A 1 196 ? -6.515 -8.165 2.131 1.00 90.12 196 VAL A C 1
ATOM 1494 O O . VAL A 1 196 ? -7.742 -8.070 2.175 1.00 90.12 196 VAL A O 1
ATOM 1497 N N . GLY A 1 197 ? -5.809 -7.782 1.063 1.00 87.50 197 GLY A N 1
ATOM 1498 C CA . GLY A 1 197 ? -6.418 -7.211 -0.139 1.00 87.50 197 GLY A CA 1
ATOM 1499 C C . GLY A 1 197 ? -7.389 -8.165 -0.838 1.00 87.50 197 GLY A C 1
ATOM 1500 O O . GLY A 1 197 ? -8.507 -7.767 -1.169 1.00 87.50 197 GLY A O 1
ATOM 1501 N N . GLU A 1 198 ? -7.000 -9.428 -1.017 1.00 86.44 198 GLU A N 1
ATOM 1502 C CA . GLU A 1 198 ? -7.826 -10.465 -1.650 1.00 86.44 198 GLU A CA 1
ATOM 1503 C C . GLU A 1 198 ? -9.099 -10.746 -0.844 1.00 86.44 198 GLU A C 1
ATOM 1505 O O . GLU A 1 198 ? -10.195 -10.792 -1.408 1.00 86.44 198 GLU A O 1
ATOM 1510 N N . ARG A 1 199 ? -8.991 -10.853 0.485 1.00 86.94 199 ARG A N 1
ATOM 1511 C CA . ARG A 1 199 ? -10.155 -11.051 1.360 1.00 86.94 199 ARG A CA 1
ATOM 1512 C C . ARG A 1 199 ? -11.133 -9.880 1.291 1.00 86.94 199 ARG A C 1
ATOM 1514 O O . ARG A 1 199 ? -12.337 -10.113 1.210 1.00 86.94 199 ARG A O 1
ATOM 1521 N N . LEU A 1 200 ? -10.642 -8.640 1.240 1.00 83.19 200 LEU A N 1
ATOM 1522 C CA . LEU A 1 200 ? -11.502 -7.457 1.103 1.00 83.19 200 LEU A CA 1
ATOM 1523 C C . LEU A 1 200 ? -12.259 -7.416 -0.230 1.00 83.19 200 LEU A C 1
ATOM 1525 O O . LEU A 1 200 ? -13.376 -6.909 -0.263 1.00 83.19 200 LEU A O 1
ATOM 1529 N N . HIS A 1 201 ? -11.691 -7.965 -1.308 1.00 74.94 201 HIS A N 1
ATOM 1530 C CA . HIS A 1 201 ? -12.368 -8.041 -2.610 1.00 74.94 201 HIS A CA 1
ATOM 1531 C C . HIS A 1 201 ? -13.485 -9.094 -2.640 1.00 74.94 201 HIS A C 1
ATOM 1533 O O . HIS A 1 201 ? -14.479 -8.918 -3.343 1.00 74.94 201 HIS A O 1
ATOM 1539 N N . VAL A 1 202 ? -13.321 -10.199 -1.907 1.00 69.62 202 VAL A N 1
ATOM 1540 C CA . VAL A 1 202 ? -14.279 -11.320 -1.897 1.00 69.62 202 VAL A CA 1
ATOM 1541 C C . VAL A 1 202 ? -15.402 -11.106 -0.880 1.00 69.62 202 VAL A C 1
ATOM 1543 O O . VAL A 1 202 ? -16.504 -11.631 -1.049 1.00 69.62 202 VAL A O 1
ATOM 1546 N N . MET A 1 203 ? -15.153 -10.333 0.176 1.00 64.00 203 MET A N 1
ATOM 1547 C CA . MET A 1 203 ? -16.129 -10.115 1.235 1.00 64.00 203 MET A CA 1
ATOM 1548 C C . MET A 1 203 ? -17.315 -9.250 0.786 1.00 64.00 203 MET A C 1
ATOM 1550 O O . MET A 1 203 ? -17.297 -8.023 0.849 1.00 64.00 203 MET A O 1
ATOM 1554 N N . GLN A 1 204 ? -18.411 -9.919 0.434 1.00 53.78 204 GLN A N 1
ATOM 1555 C CA . GLN A 1 204 ? -19.762 -9.363 0.487 1.00 53.78 204 GLN A CA 1
ATOM 1556 C C . GLN A 1 204 ? -20.340 -9.599 1.895 1.00 53.78 204 GLN A C 1
ATOM 1558 O O . GLN A 1 204 ? -21.153 -10.500 2.081 1.00 53.78 204 GLN A O 1
ATOM 1563 N N . GLY A 1 205 ? -19.879 -8.879 2.927 1.00 52.19 205 GLY A N 1
ATOM 1564 C CA . GLY A 1 205 ? -20.361 -9.138 4.293 1.00 52.19 205 GLY A CA 1
ATOM 1565 C C . GLY A 1 205 ? -19.557 -8.522 5.439 1.00 52.19 205 GLY A C 1
ATOM 1566 O O . GLY A 1 205 ? -18.510 -7.918 5.232 1.00 52.19 205 GLY A O 1
ATOM 1567 N N . THR A 1 206 ? -20.108 -8.688 6.644 1.00 53.50 206 THR A N 1
ATOM 1568 C CA . THR A 1 206 ? -19.901 -7.944 7.904 1.00 53.50 206 THR A CA 1
ATOM 1569 C C . THR A 1 206 ? -18.518 -8.025 8.556 1.00 53.50 206 THR A C 1
ATOM 1571 O O . THR A 1 206 ? -18.204 -7.183 9.389 1.00 53.50 206 THR A O 1
ATOM 1574 N N . ASP A 1 207 ? -17.663 -8.981 8.199 1.00 65.19 207 ASP A N 1
ATOM 1575 C CA . ASP A 1 207 ? -16.445 -9.254 8.977 1.00 65.19 207 ASP A CA 1
ATOM 1576 C C . ASP A 1 207 ? -15.239 -8.461 8.480 1.00 65.19 207 ASP A C 1
ATOM 1578 O O . ASP A 1 207 ? -14.340 -8.993 7.834 1.00 65.19 207 ASP A O 1
ATOM 1582 N N . ARG A 1 208 ? -15.204 -7.162 8.790 1.00 76.31 208 ARG A N 1
ATOM 1583 C CA . ARG A 1 208 ? -14.050 -6.302 8.486 1.00 76.31 208 ARG A CA 1
ATOM 1584 C C . ARG A 1 208 ? -12.747 -6.907 9.029 1.00 76.31 208 ARG A C 1
ATOM 1586 O O . ARG A 1 208 ? -12.687 -7.409 10.150 1.00 76.31 208 ARG A O 1
ATOM 1593 N N . ILE A 1 209 ? -11.686 -6.820 8.230 1.00 88.88 209 ILE A N 1
ATOM 1594 C CA . ILE A 1 209 ? -10.373 -7.372 8.570 1.00 88.88 209 ILE A CA 1
ATOM 1595 C C . ILE A 1 209 ? -9.663 -6.416 9.522 1.00 88.88 209 ILE A C 1
ATOM 1597 O O . ILE A 1 209 ? -9.559 -5.221 9.241 1.00 88.88 209 ILE A O 1
ATOM 1601 N N . ALA A 1 210 ? -9.137 -6.951 10.621 1.00 93.06 210 ALA A N 1
ATOM 1602 C CA . ALA A 1 210 ? -8.211 -6.240 11.483 1.00 93.06 210 ALA A CA 1
ATOM 1603 C C . ALA A 1 210 ? -6.785 -6.740 11.247 1.00 93.06 210 ALA A C 1
ATOM 1605 O O . ALA A 1 210 ? -6.544 -7.931 11.033 1.00 93.06 210 ALA A O 1
ATOM 1606 N N . VAL A 1 211 ? -5.828 -5.821 11.286 1.00 95.94 211 VAL A N 1
ATOM 1607 C CA . VAL A 1 211 ? -4.410 -6.130 11.117 1.00 95.94 211 VAL A CA 1
ATOM 1608 C C . VAL A 1 211 ? -3.590 -5.423 12.176 1.00 95.94 211 VAL A C 1
ATOM 1610 O O . VAL A 1 211 ? -3.869 -4.281 12.532 1.00 95.94 211 VAL A O 1
ATOM 1613 N N . ARG A 1 212 ? -2.536 -6.076 12.647 1.00 97.56 212 ARG A N 1
ATOM 1614 C CA . ARG A 1 212 ? -1.460 -5.431 13.390 1.00 97.56 212 ARG A CA 1
ATOM 1615 C C . ARG A 1 212 ? -0.316 -5.142 12.435 1.00 97.56 212 ARG A C 1
ATOM 1617 O O . ARG A 1 212 ? 0.165 -6.051 11.758 1.00 97.56 212 ARG A O 1
ATOM 1624 N N . LEU A 1 213 ? 0.109 -3.885 12.384 1.00 97.81 213 LEU A N 1
ATOM 1625 C CA . LEU A 1 213 ? 1.196 -3.423 11.532 1.00 97.81 213 LEU A CA 1
ATOM 1626 C C . LEU A 1 213 ? 2.310 -2.847 12.402 1.00 97.81 213 LEU A C 1
ATOM 1628 O O . LEU A 1 213 ? 2.065 -1.977 13.241 1.00 97.81 213 LEU A O 1
ATOM 1632 N N . THR A 1 214 ? 3.540 -3.288 12.157 1.00 98.44 214 THR A N 1
ATOM 1633 C CA . THR A 1 214 ? 4.749 -2.669 12.707 1.00 98.44 214 THR A CA 1
ATOM 1634 C C . THR A 1 214 ? 5.607 -2.174 11.556 1.00 98.44 214 THR A C 1
ATOM 1636 O O . THR A 1 214 ? 5.798 -2.877 10.560 1.00 98.44 214 THR A O 1
ATOM 1639 N N . GLY A 1 215 ? 6.122 -0.954 11.667 1.00 97.88 215 GLY A N 1
ATOM 1640 C CA . GLY A 1 215 ? 6.860 -0.346 10.575 1.00 97.88 215 GLY A CA 1
ATOM 1641 C C . GLY A 1 215 ? 7.391 1.048 10.865 1.00 97.88 215 GLY A C 1
ATOM 1642 O O . GLY A 1 215 ? 7.585 1.451 12.015 1.00 97.88 215 GLY A O 1
ATOM 1643 N N . ARG A 1 216 ? 7.644 1.789 9.786 1.00 97.94 216 ARG A N 1
ATOM 1644 C CA . ARG A 1 216 ? 8.160 3.161 9.802 1.00 97.94 216 ARG A CA 1
ATOM 1645 C C . ARG A 1 216 ? 7.317 4.050 8.902 1.00 97.94 216 ARG A C 1
ATOM 1647 O O . ARG A 1 216 ? 7.041 3.681 7.761 1.00 97.94 216 ARG A O 1
ATOM 1654 N N . LYS A 1 217 ? 6.992 5.254 9.365 1.00 96.69 217 LYS A N 1
ATOM 1655 C CA . LYS A 1 217 ? 6.501 6.319 8.489 1.00 96.69 217 LYS A CA 1
ATOM 1656 C C . LYS A 1 217 ? 7.620 6.775 7.560 1.00 96.69 217 LYS A C 1
ATOM 1658 O O . LYS A 1 217 ? 8.786 6.880 7.964 1.00 96.69 217 LYS A O 1
ATOM 1663 N N . LEU A 1 218 ? 7.267 7.060 6.317 1.00 94.94 218 LEU A N 1
ATOM 1664 C CA . LEU A 1 218 ? 8.191 7.491 5.283 1.00 94.94 218 LEU A CA 1
ATOM 1665 C C . LEU A 1 218 ? 7.895 8.933 4.895 1.00 94.94 218 LEU A C 1
ATOM 1667 O O . LEU A 1 218 ? 6.764 9.290 4.568 1.00 94.94 218 LEU A O 1
ATOM 1671 N N . LYS A 1 219 ? 8.941 9.755 4.871 1.00 89.25 219 LYS A N 1
ATOM 1672 C CA . LYS A 1 219 ? 8.873 11.099 4.303 1.00 89.25 219 LYS A CA 1
ATOM 1673 C C . LYS A 1 219 ? 9.541 11.079 2.941 1.00 89.25 219 LYS A C 1
ATOM 1675 O O . LYS A 1 219 ? 10.731 10.783 2.844 1.00 89.25 219 LYS A O 1
ATOM 1680 N N . LEU A 1 220 ? 8.784 11.397 1.895 1.00 87.44 220 LEU A N 1
ATOM 1681 C CA . LEU A 1 220 ? 9.338 11.575 0.556 1.00 87.44 220 LEU A CA 1
ATOM 1682 C C . LEU A 1 220 ? 10.367 12.717 0.595 1.00 87.44 220 LEU A C 1
ATOM 1684 O O . LEU A 1 220 ? 10.063 13.794 1.103 1.00 87.44 220 LEU A O 1
ATOM 1688 N N . THR A 1 221 ? 11.580 12.490 0.101 1.00 84.06 221 THR A N 1
ATOM 1689 C CA . THR A 1 221 ? 12.653 13.503 0.063 1.00 84.06 221 THR A CA 1
ATOM 1690 C C . THR A 1 221 ? 13.081 13.853 -1.346 1.00 84.06 221 THR A C 1
ATOM 1692 O O . THR A 1 221 ? 13.451 14.999 -1.590 1.00 84.06 221 THR A O 1
ATOM 1695 N N . SER A 1 222 ? 13.025 12.894 -2.269 1.00 77.38 222 SER A N 1
ATOM 1696 C CA . SER A 1 222 ? 13.381 13.115 -3.665 1.00 77.38 222 SER A CA 1
ATOM 1697 C C . SER A 1 222 ? 12.463 12.343 -4.605 1.00 77.38 222 SER A C 1
ATOM 1699 O O . SER A 1 222 ? 12.039 11.236 -4.275 1.00 77.38 222 SER A O 1
ATOM 1701 N N . VAL A 1 223 ? 12.205 12.900 -5.788 1.00 80.94 223 VAL A N 1
ATOM 1702 C CA . VAL A 1 223 ? 11.706 12.150 -6.940 1.00 80.94 223 VAL A CA 1
ATOM 1703 C C . VAL A 1 223 ? 12.530 12.567 -8.140 1.00 80.94 223 VAL A C 1
ATOM 1705 O O . VAL A 1 223 ? 12.512 13.731 -8.529 1.00 80.94 223 VAL A O 1
ATOM 1708 N N . MET A 1 224 ? 13.263 11.622 -8.708 1.00 76.00 224 MET A N 1
ATOM 1709 C CA . MET A 1 224 ? 14.040 11.832 -9.919 1.00 76.00 224 MET A CA 1
ATOM 1710 C C . MET A 1 224 ? 13.282 11.276 -11.109 1.00 76.00 224 MET A C 1
ATOM 1712 O O . MET A 1 224 ? 12.773 10.156 -11.036 1.00 76.00 224 MET A O 1
ATOM 1716 N N . VAL A 1 225 ? 13.248 12.042 -12.194 1.00 76.44 225 VAL A N 1
ATOM 1717 C CA . VAL A 1 225 ? 12.711 11.579 -13.471 1.00 76.44 225 VAL A CA 1
ATOM 1718 C C . VAL A 1 225 ? 13.876 11.132 -14.353 1.00 76.44 225 VAL A C 1
ATOM 1720 O O . VAL A 1 225 ? 14.757 11.935 -14.653 1.00 76.44 225 VAL A O 1
ATOM 1723 N N . ALA A 1 226 ? 13.905 9.857 -14.732 1.00 74.19 226 ALA A N 1
ATOM 1724 C CA . ALA A 1 226 ? 14.916 9.285 -15.618 1.00 74.19 226 ALA A CA 1
ATOM 1725 C C . ALA A 1 226 ? 14.292 9.054 -16.996 1.00 74.19 226 ALA A C 1
ATOM 1727 O O . ALA A 1 226 ? 13.612 8.054 -17.225 1.00 74.19 226 ALA A O 1
ATOM 1728 N N . LEU A 1 227 ? 14.479 10.002 -17.915 1.00 72.38 227 LEU A N 1
ATOM 1729 C CA . LEU A 1 227 ? 13.979 9.878 -19.286 1.00 72.38 227 LEU A CA 1
ATOM 1730 C C . LEU A 1 227 ? 15.111 9.387 -20.194 1.00 72.38 227 LEU A C 1
ATOM 1732 O O . LEU A 1 227 ? 16.267 9.737 -19.971 1.00 72.38 227 LEU A O 1
ATOM 1736 N N . PRO A 1 228 ? 14.826 8.611 -21.256 1.00 73.94 228 PRO A N 1
ATOM 1737 C CA . PRO A 1 228 ? 15.854 8.295 -22.234 1.00 73.94 228 PRO A CA 1
ATOM 1738 C C . PRO A 1 228 ? 16.461 9.593 -22.802 1.00 73.94 228 PRO A C 1
ATOM 1740 O O . PRO A 1 228 ? 15.707 10.541 -23.053 1.00 73.94 228 PRO A O 1
ATOM 1743 N N . PRO A 1 229 ? 17.785 9.653 -23.036 1.00 74.44 229 PRO A N 1
ATOM 1744 C CA . PRO A 1 229 ? 18.444 10.870 -23.498 1.00 74.44 229 PRO A CA 1
ATOM 1745 C C . PRO A 1 229 ? 17.768 11.459 -24.740 1.00 74.44 229 PRO A C 1
ATOM 1747 O O . PRO A 1 229 ? 17.537 10.757 -25.724 1.00 74.44 229 PRO A O 1
ATOM 1750 N N . GLY A 1 230 ? 17.464 12.758 -24.696 1.00 75.62 230 GLY A N 1
ATOM 1751 C CA . GLY A 1 230 ? 16.795 13.475 -25.787 1.00 75.62 230 GLY A CA 1
ATOM 1752 C C . GLY A 1 230 ? 15.263 13.427 -25.760 1.00 75.62 230 GLY A C 1
ATOM 1753 O O . GLY A 1 230 ? 14.639 14.085 -26.592 1.00 75.62 230 GLY A O 1
ATOM 1754 N N . ASN A 1 231 ? 14.651 12.717 -24.807 1.00 74.19 231 ASN A N 1
ATOM 1755 C CA . ASN A 1 231 ? 13.206 12.756 -24.601 1.00 74.19 231 ASN A CA 1
ATOM 1756 C C . ASN A 1 231 ? 12.810 13.842 -23.597 1.00 74.19 231 ASN A C 1
ATOM 1758 O O . ASN A 1 231 ? 13.495 14.090 -22.607 1.00 74.19 231 ASN A O 1
ATOM 1762 N N . THR A 1 232 ? 11.652 14.447 -23.836 1.00 72.94 232 THR A N 1
ATOM 1763 C CA . THR A 1 232 ? 10.938 15.255 -22.850 1.00 72.94 232 THR A CA 1
ATOM 1764 C C . THR A 1 232 ? 9.676 14.514 -22.434 1.00 72.94 232 THR A C 1
ATOM 1766 O O . THR A 1 232 ? 8.939 13.973 -23.261 1.00 72.94 232 THR A O 1
ATOM 1769 N N . GLY A 1 233 ? 9.449 14.446 -21.129 1.00 70.56 233 GLY A N 1
ATOM 1770 C CA . GLY A 1 233 ? 8.202 13.963 -20.560 1.00 70.56 233 GLY A CA 1
ATOM 1771 C C . GLY A 1 233 ? 7.235 15.128 -20.415 1.00 70.56 233 GLY A C 1
ATOM 1772 O O . GLY A 1 233 ? 7.646 16.280 -20.293 1.00 70.56 233 GLY A O 1
ATOM 1773 N N . SER A 1 234 ? 5.939 14.841 -20.392 1.00 67.94 234 SER A N 1
ATOM 1774 C CA . SER A 1 234 ? 4.966 15.798 -19.874 1.00 67.94 234 SER A CA 1
ATOM 1775 C C . SER A 1 234 ? 4.069 15.089 -18.874 1.00 67.94 234 SER A C 1
ATOM 1777 O O . SER A 1 234 ? 3.629 13.964 -19.112 1.00 67.94 234 SER A O 1
ATOM 1779 N N . MET A 1 235 ? 3.843 15.727 -17.733 1.00 66.75 235 MET A N 1
ATOM 1780 C CA . MET A 1 235 ? 2.910 15.264 -16.717 1.00 66.75 235 MET A CA 1
ATOM 1781 C C . MET A 1 235 ? 1.719 16.209 -16.715 1.00 66.75 235 MET A C 1
ATOM 1783 O O . MET A 1 235 ? 1.894 17.414 -16.543 1.00 66.75 235 MET A O 1
ATOM 1787 N N . ARG A 1 236 ? 0.518 15.665 -16.924 1.00 55.53 236 ARG A N 1
ATOM 1788 C CA . ARG A 1 236 ? -0.736 16.418 -16.855 1.00 55.53 236 ARG A CA 1
ATOM 1789 C C . ARG A 1 236 ? -1.442 16.126 -15.536 1.00 55.53 236 ARG A C 1
ATOM 1791 O O . ARG A 1 236 ? -1.634 14.965 -15.185 1.00 55.53 236 ARG A O 1
ATOM 1798 N N . TYR A 1 237 ? -1.823 17.177 -14.830 1.00 56.84 237 TYR A N 1
ATOM 1799 C CA . TYR A 1 237 ? -2.443 17.124 -13.513 1.00 56.84 237 TYR A CA 1
ATOM 1800 C C . TYR A 1 237 ? -3.979 17.119 -13.588 1.00 56.84 237 TYR A C 1
ATOM 1802 O O . TYR A 1 237 ? -4.538 17.487 -14.628 1.00 56.84 237 TYR A O 1
ATOM 1810 N N . PRO A 1 238 ? -4.673 16.711 -12.503 1.00 49.12 238 PRO A N 1
ATOM 1811 C CA . PRO A 1 238 ? -6.138 16.730 -12.433 1.00 49.12 238 PRO A CA 1
ATOM 1812 C C . PRO A 1 238 ? -6.753 18.121 -12.643 1.00 49.12 238 PRO A C 1
ATOM 1814 O O . PRO A 1 238 ? -7.808 18.233 -13.260 1.00 49.12 238 PRO A O 1
ATOM 1817 N N . ASP A 1 239 ? -6.065 19.179 -12.203 1.00 60.84 239 ASP A N 1
ATOM 1818 C CA . ASP A 1 239 ? -6.436 20.581 -12.450 1.00 60.84 239 ASP A CA 1
ATOM 1819 C C . ASP A 1 239 ? -6.219 21.026 -13.915 1.00 60.84 239 ASP A C 1
ATOM 1821 O O . ASP A 1 239 ? -6.561 22.144 -14.296 1.00 60.84 239 ASP A O 1
ATOM 1825 N N . GLY A 1 240 ? -5.658 20.149 -14.754 1.00 64.19 240 GLY A N 1
ATOM 1826 C CA . GLY A 1 240 ? -5.358 20.390 -16.160 1.00 64.19 240 GLY A CA 1
ATOM 1827 C C . GLY A 1 240 ? -3.971 20.977 -16.428 1.00 64.19 240 GLY A C 1
ATOM 1828 O O . GLY A 1 240 ? -3.574 21.024 -17.599 1.00 64.19 240 GLY A O 1
ATOM 1829 N N . THR A 1 241 ? -3.218 21.367 -15.396 1.00 65.38 241 THR A N 1
ATOM 1830 C CA . THR A 1 241 ? -1.854 21.896 -15.525 1.00 65.38 241 THR A CA 1
ATOM 1831 C C . THR A 1 241 ? -0.945 20.845 -16.164 1.00 65.38 241 THR A C 1
ATOM 1833 O O . THR A 1 241 ? -1.052 19.658 -15.872 1.00 65.38 241 THR A O 1
ATOM 1836 N N . THR A 1 242 ? -0.051 21.251 -17.069 1.00 70.44 242 THR A N 1
ATOM 1837 C CA . THR A 1 242 ? 0.935 20.347 -17.683 1.00 70.44 242 THR A CA 1
ATOM 1838 C C . THR A 1 242 ? 2.340 20.845 -17.385 1.00 70.44 242 THR A C 1
ATOM 1840 O O . THR A 1 242 ? 2.660 21.989 -17.700 1.00 70.44 242 THR A O 1
ATOM 1843 N N . VAL A 1 243 ? 3.175 19.994 -16.791 1.00 71.31 243 VAL A N 1
ATOM 1844 C CA . VAL A 1 243 ? 4.593 20.281 -16.541 1.00 71.31 243 VAL A CA 1
ATOM 1845 C C . VAL A 1 243 ? 5.442 19.443 -17.483 1.00 71.31 243 VAL A C 1
ATOM 1847 O O . VAL A 1 243 ? 5.267 18.227 -17.579 1.00 71.31 243 VAL A O 1
ATOM 1850 N N . MET A 1 244 ? 6.350 20.111 -18.190 1.00 74.94 244 MET A N 1
ATOM 1851 C CA . MET A 1 244 ? 7.383 19.455 -18.984 1.00 74.94 244 MET A CA 1
ATOM 1852 C C . MET A 1 244 ? 8.482 18.970 -18.043 1.00 74.94 244 MET A C 1
ATOM 1854 O O . MET A 1 244 ? 8.950 19.732 -17.202 1.00 74.94 244 MET A O 1
ATOM 1858 N N . LEU A 1 245 ? 8.860 17.705 -18.181 1.00 74.38 245 LEU A N 1
ATOM 1859 C CA . LEU A 1 245 ? 9.915 17.067 -17.406 1.00 74.38 245 LEU A CA 1
ATOM 1860 C C . LEU A 1 245 ? 11.106 16.824 -18.329 1.00 74.38 245 LEU A C 1
ATOM 1862 O O . LEU A 1 245 ? 10.953 16.243 -19.412 1.00 74.38 245 LEU A O 1
ATOM 1866 N N . HIS A 1 246 ? 12.279 17.264 -17.897 1.00 73.69 246 HIS A N 1
ATOM 1867 C CA . HIS A 1 246 ? 13.552 16.972 -18.533 1.00 73.69 246 HIS A CA 1
ATOM 1868 C C . HIS A 1 246 ? 14.268 15.843 -17.784 1.00 73.69 246 HIS A C 1
ATOM 1870 O O . HIS A 1 246 ? 14.010 15.580 -16.608 1.00 73.69 246 HIS A O 1
ATOM 1876 N N . ASP A 1 247 ? 15.153 15.142 -18.491 1.00 70.06 247 ASP A N 1
ATOM 1877 C CA . ASP A 1 247 ? 15.991 14.116 -17.876 1.00 70.06 247 ASP A CA 1
ATOM 1878 C C . ASP A 1 247 ? 16.859 14.719 -16.758 1.00 70.06 247 ASP A C 1
ATOM 1880 O O . ASP A 1 247 ? 17.500 15.757 -16.949 1.00 70.06 247 ASP A O 1
ATOM 1884 N N . GLY A 1 248 ? 16.864 14.074 -15.590 1.00 62.84 248 GLY A N 1
ATOM 1885 C CA . GLY A 1 248 ? 17.605 14.527 -14.411 1.00 62.84 248 GLY A CA 1
ATOM 1886 C C . GLY A 1 248 ? 16.886 15.564 -13.541 1.00 62.84 248 GLY A C 1
ATOM 1887 O O . GLY A 1 248 ? 17.430 15.948 -12.501 1.00 62.84 248 GLY A O 1
ATOM 1888 N N . ASP A 1 249 ? 15.670 15.987 -13.900 1.00 70.00 249 ASP A N 1
ATOM 1889 C CA . ASP A 1 249 ? 14.890 16.903 -13.068 1.00 70.00 249 ASP A CA 1
ATOM 1890 C C . ASP A 1 249 ? 14.543 16.263 -11.712 1.00 70.00 249 ASP A C 1
ATOM 1892 O O . ASP A 1 249 ? 14.036 15.137 -11.622 1.00 70.00 249 ASP A O 1
ATOM 1896 N N . ASN A 1 250 ? 14.781 17.013 -10.630 1.00 64.38 250 ASN A N 1
ATOM 1897 C CA . ASN A 1 250 ? 14.275 16.666 -9.306 1.00 64.38 250 ASN A CA 1
ATOM 1898 C C . ASN A 1 250 ? 12.865 17.244 -9.135 1.00 64.38 250 ASN A C 1
ATOM 1900 O O . ASN A 1 250 ? 12.684 18.430 -8.854 1.00 64.38 250 ASN A O 1
ATOM 1904 N N . ALA A 1 251 ? 11.863 16.383 -9.271 1.00 64.19 251 ALA A N 1
ATOM 1905 C CA . ALA A 1 251 ? 10.452 16.730 -9.177 1.00 64.19 251 ALA A CA 1
ATOM 1906 C C . ALA A 1 251 ? 9.886 16.579 -7.751 1.00 64.19 251 ALA A C 1
ATOM 1908 O O . ALA A 1 251 ? 8.671 16.597 -7.575 1.00 64.19 251 ALA A O 1
ATOM 1909 N N . ALA A 1 252 ? 10.718 16.432 -6.711 1.00 58.44 252 ALA A N 1
ATOM 1910 C CA . ALA A 1 252 ? 10.241 16.153 -5.350 1.00 58.44 252 ALA A CA 1
ATOM 1911 C C . ALA A 1 252 ? 9.326 17.240 -4.777 1.00 58.44 252 ALA A C 1
ATOM 1913 O O . ALA A 1 252 ? 8.235 16.939 -4.294 1.00 58.44 252 ALA A O 1
ATOM 1914 N N . ALA A 1 253 ? 9.755 18.504 -4.866 1.00 53.12 253 ALA A N 1
ATOM 1915 C CA . ALA A 1 253 ? 8.964 19.649 -4.415 1.00 53.12 253 ALA A CA 1
ATOM 1916 C C . ALA A 1 253 ? 7.674 19.802 -5.238 1.00 53.12 253 ALA A C 1
ATOM 1918 O O . ALA A 1 253 ? 6.655 20.235 -4.708 1.00 53.12 253 ALA A O 1
ATOM 1919 N N . PHE A 1 254 ? 7.710 19.388 -6.509 1.00 57.53 254 PHE A N 1
ATOM 1920 C CA . PHE A 1 254 ? 6.557 19.382 -7.404 1.00 57.53 254 PHE A CA 1
ATOM 1921 C C . PHE A 1 254 ? 5.567 18.271 -7.044 1.00 57.53 254 PHE A C 1
ATOM 1923 O O . PHE A 1 254 ? 4.394 18.539 -6.851 1.00 57.53 254 PHE A O 1
ATOM 1930 N N . ILE A 1 255 ? 6.001 17.027 -6.853 1.00 60.88 255 ILE A N 1
ATOM 1931 C CA . ILE A 1 255 ? 5.093 15.924 -6.500 1.00 60.88 255 ILE A CA 1
ATOM 1932 C C . ILE A 1 255 ? 4.486 16.128 -5.107 1.00 60.88 255 ILE A C 1
ATOM 1934 O O . ILE A 1 255 ? 3.310 15.829 -4.904 1.00 60.88 255 ILE A O 1
ATOM 1938 N N . GLN A 1 256 ? 5.233 16.714 -4.167 1.00 56.19 256 GLN A N 1
ATOM 1939 C CA . GLN A 1 256 ? 4.687 17.093 -2.861 1.00 56.19 256 GLN A CA 1
ATOM 1940 C C . GLN A 1 256 ? 3.640 18.209 -2.929 1.00 56.19 256 GLN A C 1
ATOM 1942 O O . GLN A 1 256 ? 2.725 18.215 -2.106 1.00 56.19 256 GLN A O 1
ATOM 1947 N N . SER A 1 257 ? 3.758 19.141 -3.880 1.00 47.44 257 SER A N 1
ATOM 1948 C CA . SER A 1 257 ? 2.788 20.227 -4.063 1.00 47.44 257 SER A CA 1
ATOM 1949 C C . SER A 1 257 ? 1.579 19.823 -4.905 1.00 47.44 257 SER A C 1
ATOM 1951 O O . SER A 1 257 ? 0.575 20.534 -4.909 1.00 47.44 257 SER A O 1
ATOM 1953 N N . THR A 1 258 ? 1.640 18.683 -5.597 1.00 53.22 258 THR A N 1
ATOM 1954 C CA . THR A 1 258 ? 0.530 18.242 -6.440 1.00 53.22 258 THR A CA 1
ATOM 1955 C C . THR A 1 258 ? -0.679 17.808 -5.631 1.00 53.22 258 THR A C 1
ATOM 1957 O O . THR A 1 258 ? -0.583 17.145 -4.596 1.00 53.22 258 THR A O 1
ATOM 1960 N N . GLN A 1 259 ? -1.847 18.131 -6.180 1.00 46.75 259 GLN A N 1
ATOM 1961 C CA . GLN A 1 259 ? -3.167 17.746 -5.687 1.00 46.75 259 GLN A CA 1
ATOM 1962 C C . GLN A 1 259 ? -3.269 16.233 -5.400 1.00 46.75 259 GLN A C 1
ATOM 1964 O O . GLN A 1 259 ? -3.958 15.823 -4.476 1.00 46.75 259 GLN A O 1
ATOM 1969 N N . TRP A 1 260 ? -2.468 15.409 -6.088 1.00 46.03 260 TRP A N 1
ATOM 1970 C CA . TRP A 1 260 ? -2.321 13.962 -5.877 1.00 46.03 260 TRP A CA 1
ATOM 1971 C C . TRP A 1 260 ? -1.889 13.554 -4.455 1.00 46.03 260 TRP A C 1
ATOM 1973 O O . TRP A 1 260 ? -2.197 12.450 -3.991 1.00 46.03 260 TRP A O 1
ATOM 1983 N N . HIS A 1 261 ? -1.159 14.428 -3.755 1.00 52.12 261 HIS A N 1
ATOM 1984 C CA . HIS A 1 261 ? -0.761 14.220 -2.363 1.00 52.12 261 HIS A CA 1
ATOM 1985 C C . HIS A 1 261 ? -1.699 14.914 -1.363 1.00 52.12 261 HIS A C 1
ATOM 1987 O O . HIS A 1 261 ? -1.754 14.499 -0.209 1.00 52.12 261 HIS A O 1
ATOM 1993 N N . GLN A 1 262 ? -2.441 15.939 -1.799 1.00 50.12 262 GLN A N 1
ATOM 1994 C CA . GLN A 1 262 ? -3.348 16.717 -0.945 1.00 50.12 262 GLN A CA 1
ATOM 1995 C C . GLN A 1 262 ? -4.785 16.174 -0.905 1.00 50.12 262 GLN A C 1
ATOM 1997 O O . GLN A 1 262 ? -5.416 16.238 0.148 1.00 50.12 262 GLN A O 1
ATOM 2002 N N . GLU A 1 263 ? -5.306 15.621 -2.006 1.00 46.88 263 GLU A N 1
ATOM 2003 C CA . GLU A 1 263 ? -6.668 15.057 -2.062 1.00 46.88 263 GLU A CA 1
ATOM 2004 C C . GLU A 1 263 ? -6.793 13.736 -1.303 1.00 46.88 263 GLU A C 1
ATOM 2006 O O . GLU A 1 263 ? -7.839 13.436 -0.734 1.00 46.88 263 GLU A O 1
ATOM 2011 N N . TYR A 1 264 ? -5.704 12.977 -1.226 1.00 52.06 264 TYR A N 1
ATOM 2012 C CA . TYR A 1 264 ? -5.648 11.715 -0.506 1.00 52.06 264 TYR A CA 1
ATOM 2013 C C . TYR A 1 264 ? -4.634 11.893 0.614 1.00 52.06 264 TYR A C 1
ATOM 2015 O O . TYR A 1 264 ? -3.433 11.828 0.352 1.00 52.06 264 TYR A O 1
ATOM 2023 N N . LYS A 1 265 ? -5.110 12.151 1.843 1.00 68.31 265 LYS A N 1
ATOM 2024 C CA . LYS A 1 265 ? -4.325 12.231 3.095 1.00 68.31 265 LYS A CA 1
ATOM 2025 C C . LYS A 1 265 ? -3.682 10.877 3.435 1.00 68.31 265 LYS A C 1
ATOM 2027 O O . LYS A 1 265 ? -3.937 10.295 4.486 1.00 68.31 265 LYS A O 1
ATOM 2032 N N . ALA A 1 266 ? -2.914 10.341 2.500 1.00 83.50 266 ALA A N 1
ATOM 2033 C CA . ALA A 1 266 ? -2.322 9.035 2.586 1.00 83.50 266 ALA A CA 1
ATOM 2034 C C . ALA A 1 266 ? -0.863 9.161 3.022 1.00 83.50 266 ALA A C 1
ATOM 2036 O O . ALA A 1 266 ? -0.066 9.858 2.386 1.00 83.50 266 ALA A O 1
ATOM 2037 N N . GLU A 1 267 ? -0.516 8.474 4.101 1.00 92.88 267 GLU A N 1
ATOM 2038 C CA . GLU A 1 267 ? 0.851 8.372 4.590 1.00 92.88 267 GLU A CA 1
ATOM 2039 C C . GLU A 1 267 ? 1.602 7.295 3.802 1.00 92.88 267 GLU A C 1
ATOM 2041 O O . GLU A 1 267 ? 1.074 6.215 3.532 1.00 92.88 267 GLU A O 1
ATOM 2046 N N . TYR A 1 268 ? 2.857 7.563 3.443 1.00 93.38 268 TYR A N 1
ATOM 2047 C CA . TYR A 1 268 ? 3.746 6.507 2.970 1.00 93.38 268 TYR A CA 1
ATOM 2048 C C . TYR A 1 268 ? 4.305 5.759 4.174 1.00 93.38 268 TYR A C 1
ATOM 2050 O O . TYR A 1 268 ? 4.828 6.378 5.104 1.00 93.38 268 TYR A O 1
ATOM 2058 N N . VAL A 1 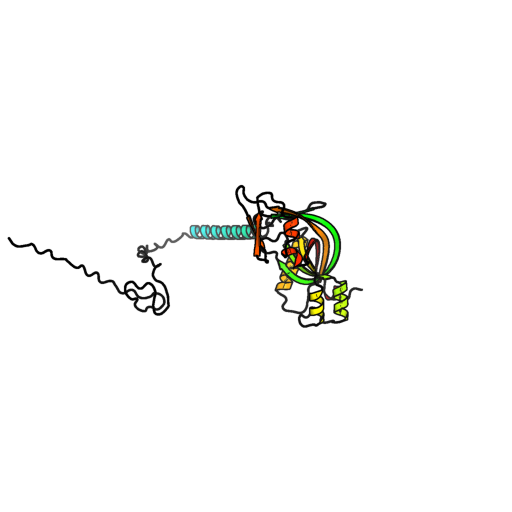269 ? 4.236 4.432 4.149 1.00 96.50 269 VAL A N 1
ATOM 2059 C CA . VAL A 1 269 ? 4.717 3.599 5.255 1.00 96.50 269 VAL A CA 1
ATOM 2060 C C . VAL A 1 269 ? 5.523 2.415 4.736 1.00 96.50 269 VAL A C 1
ATOM 2062 O O . VAL A 1 269 ? 5.156 1.767 3.757 1.00 96.50 269 VAL A O 1
ATOM 2065 N N . LEU A 1 270 ? 6.630 2.122 5.413 1.00 96.88 270 LEU A N 1
ATOM 2066 C CA . LEU A 1 270 ? 7.348 0.861 5.285 1.00 96.88 270 LEU A CA 1
ATOM 2067 C C . LEU A 1 270 ? 6.807 -0.082 6.353 1.00 96.88 270 LEU A C 1
ATOM 2069 O O . LEU A 1 270 ? 7.014 0.168 7.539 1.00 96.88 270 LEU A O 1
ATOM 2073 N N . VAL A 1 271 ? 6.141 -1.155 5.945 1.00 97.19 271 VAL A N 1
ATOM 2074 C CA . VAL A 1 271 ? 5.620 -2.168 6.866 1.00 97.19 271 VAL A CA 1
ATOM 2075 C C . VAL A 1 271 ? 6.659 -3.276 6.997 1.00 97.19 271 VAL A C 1
ATOM 2077 O O . VAL A 1 271 ? 6.981 -3.976 6.037 1.00 97.19 271 VAL A O 1
ATOM 2080 N N . GLU A 1 272 ? 7.213 -3.414 8.197 1.00 96.62 272 GLU A N 1
ATOM 2081 C CA . GLU A 1 272 ? 8.249 -4.394 8.530 1.00 96.62 272 GLU A CA 1
ATOM 2082 C C . GLU A 1 272 ? 7.625 -5.754 8.865 1.00 96.62 272 GLU A C 1
ATOM 2084 O O . GLU A 1 272 ? 8.113 -6.792 8.404 1.00 96.62 272 GLU A O 1
ATOM 2089 N N . SER A 1 273 ? 6.490 -5.743 9.568 1.00 97.75 273 SER A N 1
ATOM 2090 C CA . SER A 1 273 ? 5.652 -6.915 9.820 1.00 97.75 273 SER A CA 1
ATOM 2091 C C . SER A 1 273 ? 4.165 -6.571 9.731 1.00 97.75 273 SER A C 1
ATOM 2093 O O . SER A 1 273 ? 3.734 -5.466 10.064 1.00 97.75 273 SER A O 1
ATOM 2095 N N . ALA A 1 274 ? 3.386 -7.550 9.282 1.00 97.12 274 ALA A N 1
ATOM 2096 C CA . ALA A 1 274 ? 1.934 -7.509 9.272 1.00 97.12 274 ALA A CA 1
ATOM 2097 C C . ALA A 1 274 ? 1.388 -8.839 9.799 1.00 97.12 274 ALA A C 1
ATOM 2099 O O . ALA A 1 274 ? 1.933 -9.905 9.497 1.00 97.12 274 ALA A O 1
ATOM 2100 N N . GLU A 1 275 ? 0.314 -8.768 10.572 1.00 97.06 275 GLU A N 1
ATOM 2101 C CA . GLU A 1 275 ? -0.396 -9.918 11.126 1.00 97.06 275 GLU A CA 1
ATOM 2102 C C . GLU A 1 275 ? -1.900 -9.657 11.031 1.00 97.06 275 GLU A C 1
ATOM 2104 O O . GLU A 1 275 ? -2.368 -8.606 11.461 1.00 97.06 275 GLU A O 1
ATOM 2109 N N . ILE A 1 276 ? -2.660 -10.596 10.464 1.00 94.88 276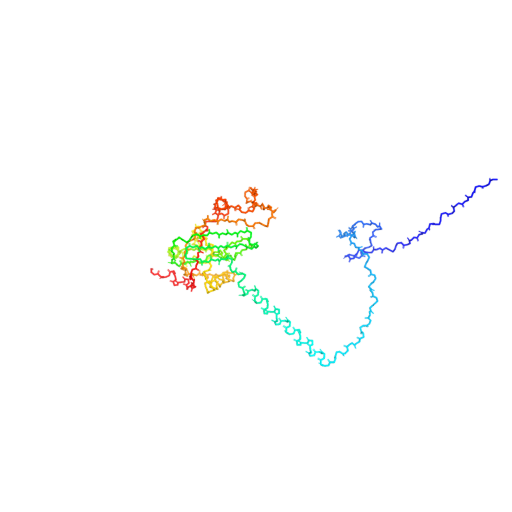 ILE A N 1
ATOM 2110 C CA . ILE A 1 276 ? -4.125 -10.545 10.510 1.00 94.88 276 ILE A CA 1
ATOM 2111 C C . ILE A 1 276 ? -4.555 -10.997 11.901 1.00 94.88 276 ILE A C 1
ATOM 2113 O O . ILE A 1 276 ? -4.164 -12.078 12.340 1.00 94.88 276 ILE A O 1
ATOM 2117 N N . ILE A 1 277 ? -5.374 -10.191 12.567 1.00 93.81 277 ILE A N 1
ATOM 2118 C CA . ILE A 1 277 ? -5.913 -10.497 13.893 1.00 93.81 277 ILE A CA 1
ATOM 2119 C C . ILE A 1 277 ? -7.444 -10.570 13.831 1.00 93.81 277 ILE A C 1
ATOM 2121 O O . ILE A 1 277 ? -8.055 -9.926 12.972 1.00 93.81 277 ILE A O 1
ATOM 2125 N N . PRO A 1 278 ? -8.102 -11.334 14.719 1.00 89.12 278 PRO A N 1
ATOM 2126 C CA . PRO A 1 278 ? -9.558 -11.357 14.775 1.00 89.12 278 PRO A CA 1
ATOM 2127 C C . PRO A 1 278 ? -10.115 -9.965 15.106 1.00 89.12 278 PRO A C 1
ATOM 2129 O O . PRO A 1 278 ? -9.751 -9.361 16.115 1.00 89.12 278 PRO A O 1
ATOM 2132 N N . GLY A 1 279 ? -11.026 -9.451 14.272 1.00 86.56 279 GLY A N 1
ATOM 2133 C CA . GLY A 1 279 ? -11.589 -8.106 14.448 1.00 86.56 279 GLY A CA 1
ATOM 2134 C C . GLY A 1 279 ? -12.262 -7.919 15.808 1.00 86.56 279 GLY A C 1
ATOM 2135 O O . GLY A 1 279 ? -12.049 -6.909 16.472 1.00 86.56 279 GLY A O 1
ATOM 2136 N N . LYS A 1 280 ? -12.993 -8.940 16.269 1.00 85.50 280 LYS A N 1
ATOM 2137 C CA . LYS A 1 280 ? -13.621 -8.954 17.593 1.00 85.50 280 LYS A CA 1
ATOM 2138 C C . LYS A 1 280 ? -12.600 -8.840 18.728 1.00 85.50 280 LYS A C 1
ATOM 2140 O O . LYS A 1 280 ? -12.794 -8.033 19.626 1.00 85.50 280 LYS A O 1
ATOM 2145 N N . GLU A 1 281 ? -11.490 -9.578 18.657 1.00 87.62 281 GLU A N 1
ATOM 2146 C CA . GLU A 1 281 ? -10.425 -9.496 19.667 1.00 87.62 281 GLU A CA 1
ATOM 2147 C C . GLU A 1 281 ? -9.806 -8.098 19.720 1.00 87.62 281 GLU A C 1
ATOM 2149 O O . GLU A 1 281 ? -9.518 -7.598 20.803 1.00 87.62 281 GLU A O 1
ATOM 2154 N N . MET A 1 282 ? -9.642 -7.432 18.572 1.00 89.38 282 MET A N 1
ATOM 2155 C CA . MET A 1 282 ? -9.139 -6.058 18.554 1.00 89.38 282 MET A CA 1
ATOM 2156 C C . MET A 1 282 ? -10.125 -5.061 19.182 1.00 89.38 282 MET A C 1
ATOM 2158 O O . MET A 1 282 ? -9.696 -4.104 19.825 1.00 89.38 282 MET A O 1
ATOM 2162 N N . LEU A 1 283 ? -11.431 -5.270 18.995 1.00 88.88 283 LEU A N 1
ATOM 2163 C CA . LEU A 1 283 ? -12.476 -4.404 19.550 1.00 88.88 283 LEU A CA 1
ATOM 2164 C C . LEU A 1 283 ? -12.692 -4.607 21.050 1.00 88.88 283 LEU A C 1
ATOM 2166 O O . LEU A 1 283 ? -13.020 -3.657 21.753 1.00 88.88 283 LEU A O 1
ATOM 2170 N N . GLU A 1 284 ? -12.513 -5.834 21.531 1.00 86.50 284 GLU A N 1
ATOM 2171 C CA . GLU A 1 284 ? -12.734 -6.209 22.932 1.00 86.50 284 GLU A CA 1
ATOM 2172 C C . GLU A 1 284 ? -11.462 -6.115 23.788 1.00 86.50 284 GLU A C 1
ATOM 2174 O O . GLU A 1 284 ? -11.522 -6.300 25.004 1.00 86.50 284 GLU A O 1
ATOM 2179 N N . ALA A 1 285 ? -10.311 -5.815 23.177 1.00 85.38 285 ALA A N 1
ATOM 2180 C CA . ALA A 1 285 ? -9.070 -5.585 23.903 1.00 85.38 285 ALA A CA 1
ATOM 2181 C C . ALA A 1 285 ? -9.201 -4.373 24.856 1.00 85.38 285 ALA A C 1
ATOM 2183 O O . ALA A 1 285 ? -9.770 -3.350 24.454 1.00 85.38 285 ALA A O 1
ATOM 2184 N N . PRO A 1 286 ? -8.666 -4.468 26.090 1.00 75.38 286 PRO A N 1
ATOM 2185 C CA . PRO A 1 286 ? -8.738 -3.408 27.098 1.00 75.38 286 PRO A CA 1
ATOM 2186 C C . PRO A 1 286 ? -7.954 -2.140 26.731 1.00 75.38 286 PRO A C 1
ATOM 2188 O O . PRO A 1 286 ? -7.045 -2.183 25.865 1.00 75.38 286 PRO A O 1
#

Secondary structure (DSSP, 8-state):
--PPP----------PPPBPTTT-PBPPTT-SS-TTT---GGG------PPP----------HHHHHHHHHHHHHHHHHHHHHHHHHHHS-S--S-EE-SSEEEEE-TTS-EEEEEEEEEEEEEEEEEEEEEEPPTT-SSSEEEEEEEHHHHHHHHHH-TTTTSTTSHHHHHHHTT-EEEEEEESSHHHHHHHHHHHHHHHH--SS-PPEEEEEEEEEEEEEEEE-PPTT--EEEE-TTS-EEEE-TT-B-HHHHHHSHHHHSS-EEEEEEEEEEEE-HHHHHH--